Protein AF-R7TFV4-F1 (afdb_monomer_lite)

pLDDT: mean 74.88, std 20.01, range [31.38, 95.5]

Organism: Capitella teleta (NCBI:txid283909)

Sequence (209 aa):
KVNALNDVEKFLLYLQLPTGISTPSSSHSGSLAPKTEQMHAETWIRSHLEEDPDTCMPKSEIYDDYKMFCERHKNKWLNIGDFNRLLKATFPQVKARRLGNRGQSRYCFSGIRARGHMTVPSLPLIHTTEVADSEDEDSLDVSPAASNVICQWASKLFSQPFTSIALLGKYLIANNYVSSNSLNAFTVLADHSPDTPDSQAEPAEGGFA

Radius of gyration: 35.16 Å; chains: 1; bounding box: 110×37×85 Å

Foldseek 3Di:
DQVVDDVVRNVVVVVVPPPPPDPPQDDDDDDPDDPVQLVVLLVCLVQFKDFDQVDKAFLVVVQVVQVVVCVVVVHDHDDSVSSVVSNCSSPVPWDWDWDDDVPPTTIIIGRMDTDPDDDDPDPPPPPPPPDDDDPDPPPVPCPVVNQVVVQVVVCVVVVHHDPGPLVVLQVCCVVVVDDCPDPVNVVSVPDDDDDDDPDDDDDDDDDDD

Secondary structure (DSSP, 8-state):
--TTS-HHHHHHHHHHS--S------------S-HHHHHHHHHHHHHHEEEEEEEEEEHHHHHHHHHHHHHHTTPPPPPHHHHHHHHHHH-TT-EEEEESSTTTPEEEEEEEEE-------PPP----S----SS--------HHHHHHHHHHHHHHHTS--SSHHHHHHHHHHTTSS-TTSHHHHHHHH-------------------

Structure (mmCIF, N/CA/C/O backbone):
data_AF-R7TFV4-F1
#
_entry.id   AF-R7TFV4-F1
#
loop_
_atom_site.group_PDB
_atom_site.id
_atom_site.type_symbol
_atom_site.label_atom_id
_atom_site.label_alt_id
_atom_site.label_comp_id
_atom_site.label_asym_id
_atom_site.label_entity_id
_atom_site.label_seq_id
_atom_site.pdbx_PDB_ins_code
_atom_site.Cartn_x
_atom_site.Cartn_y
_atom_site.Cartn_z
_atom_site.occupancy
_atom_site.B_iso_or_equiv
_atom_site.auth_seq_id
_atom_site.auth_comp_id
_atom_site.auth_asym_id
_atom_site.auth_atom_id
_atom_site.pdbx_PDB_model_num
ATOM 1 N N . LYS A 1 1 ? 8.922 5.633 31.576 1.00 54.50 1 LYS A N 1
ATOM 2 C CA . LYS A 1 1 ? 8.260 6.964 31.594 1.00 54.50 1 LYS A CA 1
ATOM 3 C C . LYS A 1 1 ? 7.060 6.984 30.630 1.00 54.50 1 LYS A C 1
ATOM 5 O O . LYS A 1 1 ? 7.035 7.798 29.726 1.00 54.50 1 LYS A O 1
ATOM 10 N N . VAL A 1 2 ? 6.086 6.079 30.792 1.00 58.69 2 VAL A N 1
ATOM 11 C CA . VAL A 1 2 ? 4.867 6.042 29.941 1.00 58.69 2 VAL A CA 1
ATOM 12 C C . VAL A 1 2 ? 3.658 6.601 30.704 1.00 58.69 2 VAL A C 1
ATOM 14 O O . VAL A 1 2 ? 2.810 7.271 30.135 1.00 58.69 2 VAL A O 1
ATOM 17 N N . ASN A 1 3 ? 3.655 6.452 32.032 1.00 66.06 3 ASN A N 1
ATOM 18 C CA . ASN A 1 3 ? 2.589 6.937 32.918 1.00 66.06 3 ASN A CA 1
ATOM 19 C C . ASN A 1 3 ? 2.540 8.467 33.090 1.00 66.06 3 ASN A C 1
ATOM 21 O O . ASN A 1 3 ? 1.646 8.961 33.759 1.00 66.06 3 ASN A O 1
ATOM 25 N N . ALA A 1 4 ? 3.500 9.206 32.524 1.00 76.94 4 ALA A N 1
ATOM 26 C CA . ALA A 1 4 ? 3.535 10.672 32.566 1.00 76.94 4 ALA A CA 1
ATOM 27 C C . ALA A 1 4 ? 2.962 11.323 31.295 1.00 76.94 4 ALA A C 1
ATOM 29 O O . ALA A 1 4 ? 2.968 12.544 31.191 1.00 76.94 4 ALA A O 1
ATOM 30 N N . LEU A 1 5 ? 2.528 10.515 30.323 1.00 77.50 5 LEU A N 1
ATOM 31 C CA . LEU A 1 5 ? 2.006 10.997 29.050 1.00 77.50 5 LEU A CA 1
ATOM 32 C C . LEU A 1 5 ? 0.521 11.339 29.184 1.00 77.50 5 LEU A C 1
ATOM 34 O O . LEU A 1 5 ? -0.241 10.586 29.799 1.00 77.50 5 LEU A O 1
ATOM 38 N N . ASN A 1 6 ? 0.117 12.455 28.586 1.00 86.12 6 ASN A N 1
ATOM 39 C CA . ASN A 1 6 ? -1.288 12.824 28.433 1.00 86.12 6 ASN A CA 1
ATOM 40 C C . ASN A 1 6 ? -2.003 11.811 27.517 1.00 86.12 6 ASN A C 1
ATOM 42 O O . ASN A 1 6 ? -1.360 11.149 26.704 1.00 86.12 6 ASN A O 1
ATOM 46 N N . ASP A 1 7 ? -3.324 11.679 27.601 1.00 86.19 7 ASP A N 1
ATOM 47 C CA . ASP A 1 7 ? -4.058 10.647 26.853 1.00 86.19 7 ASP A CA 1
ATOM 48 C C . ASP A 1 7 ? -3.942 10.826 25.332 1.00 86.19 7 ASP A C 1
ATOM 50 O O . ASP A 1 7 ? -3.864 9.845 24.595 1.00 86.19 7 ASP A O 1
ATOM 54 N N . VAL A 1 8 ? -3.781 12.067 24.863 1.00 83.81 8 VAL A N 1
ATOM 55 C CA . VAL A 1 8 ? -3.450 12.371 23.460 1.00 83.81 8 VAL A CA 1
ATOM 56 C C . VAL A 1 8 ? -2.042 11.895 23.094 1.00 83.81 8 VAL A C 1
ATOM 58 O O . VAL A 1 8 ? -1.833 11.344 22.020 1.00 83.81 8 VAL A O 1
ATOM 61 N N . GLU A 1 9 ? -1.063 12.064 23.981 1.00 83.06 9 GLU A N 1
ATOM 62 C CA . GLU A 1 9 ? 0.314 11.614 23.746 1.00 83.06 9 GLU A CA 1
ATOM 63 C C . GLU A 1 9 ? 0.412 10.088 23.791 1.00 83.06 9 GLU A C 1
ATOM 65 O O . GLU A 1 9 ? 1.119 9.493 22.981 1.00 83.06 9 GLU A O 1
ATOM 70 N N . LYS A 1 10 ? -0.345 9.442 24.687 1.00 84.88 10 LYS A N 1
ATOM 71 C CA . LYS A 1 10 ? -0.512 7.985 24.697 1.00 84.88 10 LYS A CA 1
ATOM 72 C C . LYS A 1 10 ? -1.162 7.502 23.407 1.00 84.88 10 LYS A C 1
ATOM 74 O O . LYS A 1 10 ? -0.709 6.505 22.860 1.00 84.88 10 LYS A O 1
ATOM 79 N N . PHE A 1 11 ? -2.180 8.203 22.910 1.00 83.50 11 PHE A N 1
ATOM 80 C CA . PHE A 1 11 ? -2.845 7.871 21.651 1.00 83.50 11 PHE A CA 1
ATOM 81 C C . PHE A 1 11 ? -1.900 8.006 20.451 1.00 83.50 11 PHE A C 1
ATOM 83 O O . PHE A 1 11 ? -1.779 7.077 19.654 1.00 83.50 11 PHE A O 1
ATOM 90 N N . LEU A 1 12 ? -1.158 9.114 20.360 1.00 84.94 12 LEU A N 1
ATOM 91 C CA . LEU A 1 12 ? -0.136 9.310 19.328 1.00 84.94 12 LEU A CA 1
ATOM 92 C C . LEU A 1 12 ? 0.965 8.249 19.410 1.00 84.94 12 LEU A C 1
ATOM 94 O O . LEU A 1 12 ? 1.394 7.737 18.379 1.00 84.94 12 LEU A O 1
ATOM 98 N N . LEU A 1 13 ? 1.377 7.869 20.622 1.00 81.31 13 LEU A N 1
ATOM 99 C CA . LEU A 1 13 ? 2.321 6.777 20.828 1.00 81.31 13 LEU A CA 1
ATOM 100 C C . LEU A 1 13 ? 1.737 5.446 20.335 1.00 81.31 13 LEU A C 1
ATOM 102 O O . LEU A 1 13 ? 2.425 4.718 19.625 1.00 81.31 13 LEU A O 1
ATOM 106 N N . TYR A 1 14 ? 0.473 5.153 20.656 1.00 81.56 14 TYR A N 1
ATOM 107 C CA . TYR A 1 14 ? -0.234 3.936 20.238 1.00 81.56 14 TYR A CA 1
ATOM 108 C C . TYR A 1 14 ? -0.331 3.815 18.713 1.00 81.56 14 TYR A C 1
ATOM 110 O O . TYR A 1 14 ? -0.159 2.728 18.170 1.00 81.56 14 TYR A O 1
ATOM 118 N N . LEU A 1 15 ? -0.527 4.937 18.017 1.00 78.06 15 LEU A N 1
ATOM 119 C CA . LEU A 1 15 ? -0.509 5.007 16.552 1.00 78.06 15 LEU A CA 1
ATOM 120 C C . LEU A 1 15 ? 0.893 4.816 15.949 1.00 78.06 15 LEU A C 1
ATOM 122 O O . LEU A 1 15 ? 1.014 4.399 14.801 1.00 78.06 15 LEU A O 1
ATOM 126 N N . GLN A 1 16 ? 1.948 5.150 16.695 1.00 70.69 16 GLN A N 1
ATOM 127 C CA . GLN A 1 16 ? 3.343 5.006 16.266 1.00 70.69 16 GLN A CA 1
ATOM 128 C C . GLN A 1 16 ? 3.945 3.635 16.593 1.00 70.69 16 GLN A C 1
ATOM 130 O O . GLN A 1 16 ? 4.992 3.281 16.042 1.00 70.69 16 GLN A O 1
ATOM 135 N N . LEU A 1 17 ? 3.325 2.867 17.490 1.00 75.62 17 LEU A N 1
ATOM 136 C CA . LEU A 1 17 ? 3.740 1.501 17.774 1.00 75.62 17 LEU A CA 1
ATOM 137 C C . LEU A 1 17 ? 3.502 0.642 16.523 1.00 75.62 17 LEU A C 1
ATOM 139 O O . LEU A 1 17 ? 2.402 0.671 15.973 1.00 75.62 17 LEU A O 1
ATOM 143 N N . PRO A 1 18 ? 4.504 -0.132 16.063 1.00 58.19 18 PRO A N 1
ATOM 144 C CA . PRO A 1 18 ? 4.300 -1.085 14.984 1.00 58.19 18 PRO A CA 1
ATOM 145 C C . PRO A 1 18 ? 3.172 -2.031 15.392 1.00 58.19 18 PRO A C 1
ATOM 147 O O . PRO A 1 18 ? 3.328 -2.826 16.321 1.00 58.19 18 PRO A O 1
ATOM 150 N N . THR A 1 19 ? 2.016 -1.912 14.742 1.00 47.16 19 THR A N 1
ATOM 151 C CA . THR A 1 19 ? 0.918 -2.858 14.914 1.00 47.16 19 THR A CA 1
ATOM 152 C C . THR A 1 19 ? 1.467 -4.225 14.528 1.00 47.16 19 THR A C 1
ATOM 154 O O . THR A 1 19 ? 2.011 -4.401 13.440 1.00 47.16 19 THR A O 1
ATOM 157 N N . GLY A 1 20 ? 1.455 -5.159 15.479 1.00 45.09 20 GLY A N 1
ATOM 158 C CA . GLY A 1 20 ? 2.211 -6.412 15.453 1.00 45.09 20 GLY A CA 1
ATOM 159 C C . GLY A 1 20 ? 1.735 -7.442 14.430 1.00 45.09 20 GLY A C 1
ATOM 160 O O . GLY A 1 20 ? 1.520 -8.594 14.783 1.00 45.09 20 GLY A O 1
ATOM 161 N N . ILE A 1 21 ? 1.623 -7.063 13.160 1.00 41.47 21 ILE A N 1
ATOM 162 C CA . ILE A 1 21 ? 1.508 -7.974 12.023 1.00 41.47 21 ILE A CA 1
ATOM 163 C C . ILE A 1 21 ? 2.906 -8.095 11.408 1.00 41.47 21 ILE A C 1
ATOM 165 O O . ILE A 1 21 ? 3.151 -7.799 10.242 1.00 41.47 21 ILE A O 1
ATOM 169 N N . SER A 1 22 ? 3.873 -8.479 12.239 1.00 36.31 22 SER A N 1
ATOM 170 C CA . SER A 1 22 ? 5.216 -8.808 11.779 1.00 36.31 22 SER A CA 1
ATOM 171 C C . SER A 1 22 ? 5.190 -10.230 11.238 1.00 36.31 22 SER A C 1
ATOM 173 O O . SER A 1 22 ? 5.498 -11.183 11.950 1.00 36.31 22 SER A O 1
ATOM 175 N N . THR A 1 23 ? 4.856 -10.393 9.959 1.00 39.22 23 THR A N 1
ATOM 176 C CA . THR A 1 23 ? 5.423 -11.519 9.211 1.00 39.22 23 THR A CA 1
ATOM 177 C C . THR A 1 23 ? 6.947 -11.352 9.245 1.00 39.22 23 THR A C 1
ATOM 179 O O . THR A 1 23 ? 7.426 -10.274 8.873 1.00 39.22 23 THR A O 1
ATOM 182 N N . PRO A 1 24 ? 7.734 -12.343 9.695 1.00 42.62 24 PRO A N 1
ATOM 183 C CA . PRO A 1 24 ? 9.178 -12.198 9.779 1.00 42.62 24 PRO A CA 1
ATOM 184 C C . PRO A 1 24 ? 9.758 -12.296 8.366 1.00 42.62 24 PRO A C 1
ATOM 186 O O . PRO A 1 24 ? 10.085 -13.374 7.884 1.00 42.62 24 PRO A O 1
ATOM 189 N N . SER A 1 25 ? 9.862 -11.164 7.675 1.00 39.53 25 SER A N 1
ATOM 190 C CA . SER A 1 25 ? 10.609 -11.061 6.425 1.00 39.53 25 SER A CA 1
ATOM 191 C C . SER A 1 25 ? 11.973 -10.453 6.744 1.00 39.53 25 SER A C 1
ATOM 193 O O . SER A 1 25 ? 12.067 -9.300 7.165 1.00 39.53 25 SER A O 1
ATOM 195 N N . SER A 1 26 ? 13.002 -11.286 6.589 1.00 38.25 26 SER A N 1
ATOM 196 C CA . SER A 1 26 ? 14.426 -11.055 6.821 1.00 38.25 26 SER A CA 1
ATOM 197 C C . SER A 1 26 ? 14.884 -9.600 6.808 1.00 38.25 26 SER A C 1
ATOM 199 O O . SER A 1 26 ? 14.890 -8.911 5.788 1.00 38.25 26 SER A O 1
ATOM 201 N N . SER A 1 27 ? 15.439 -9.195 7.945 1.00 48.03 27 SER A N 1
ATOM 202 C CA . SER A 1 27 ? 16.405 -8.115 8.048 1.00 48.03 27 SER A CA 1
ATOM 203 C C . SER A 1 27 ? 17.600 -8.376 7.122 1.00 48.03 27 SER A C 1
ATOM 205 O O . SER A 1 27 ? 18.524 -9.107 7.476 1.00 48.03 27 SER A O 1
ATOM 207 N N . HIS A 1 28 ? 17.616 -7.728 5.960 1.00 46.72 28 HIS A N 1
ATOM 208 C CA . HIS A 1 28 ? 18.840 -7.490 5.202 1.00 46.72 28 HIS A CA 1
ATOM 209 C C . HIS A 1 28 ? 19.148 -5.995 5.214 1.00 46.72 28 HIS A C 1
ATOM 211 O O . HIS A 1 28 ? 18.737 -5.213 4.358 1.00 46.72 28 HIS A O 1
ATOM 217 N N . SER A 1 29 ? 19.882 -5.621 6.261 1.00 53.66 29 SER A N 1
ATOM 218 C CA . SER A 1 29 ? 20.573 -4.349 6.417 1.00 53.66 29 SER A CA 1
ATOM 219 C C . SER A 1 29 ? 21.376 -3.995 5.165 1.00 53.66 29 SER A C 1
ATOM 221 O O . SER A 1 29 ? 22.221 -4.774 4.723 1.00 53.66 29 SER A O 1
ATOM 223 N N . GLY A 1 30 ? 21.149 -2.796 4.630 1.00 50.50 30 GLY A N 1
ATOM 224 C CA . GLY A 1 30 ? 22.007 -2.222 3.593 1.00 50.50 30 GLY A CA 1
ATOM 225 C C . GLY A 1 30 ? 21.390 -1.109 2.748 1.00 50.50 30 GLY A C 1
ATOM 226 O O . GLY A 1 30 ? 21.915 -0.846 1.666 1.00 50.50 30 GLY A O 1
ATOM 227 N N . SER A 1 31 ? 20.281 -0.490 3.162 1.00 50.50 31 SER A N 1
ATOM 228 C CA . SER A 1 31 ? 19.727 0.671 2.457 1.00 50.50 31 SER A CA 1
ATOM 229 C C . SER A 1 31 ? 20.067 1.954 3.218 1.00 50.50 31 SER A C 1
ATOM 231 O O . SER A 1 31 ? 19.796 2.065 4.413 1.00 50.50 31 SER A O 1
ATOM 233 N N . LEU A 1 32 ? 20.713 2.890 2.513 1.00 57.84 32 LEU A N 1
ATOM 234 C CA . LEU A 1 32 ? 21.158 4.199 3.010 1.00 57.84 32 LEU A CA 1
ATOM 235 C C . LEU A 1 32 ? 20.011 5.223 3.086 1.00 57.84 32 LEU A C 1
ATOM 237 O O . LEU A 1 32 ? 20.219 6.344 3.545 1.00 57.84 32 LEU A O 1
ATOM 241 N N . ALA A 1 33 ? 18.813 4.861 2.622 1.00 62.03 33 ALA A N 1
ATOM 242 C CA . ALA A 1 33 ? 17.655 5.737 2.666 1.00 62.03 33 ALA A CA 1
ATOM 243 C C . ALA A 1 33 ? 17.077 5.834 4.093 1.00 62.03 33 ALA A C 1
ATOM 245 O O . ALA A 1 33 ? 17.105 4.845 4.833 1.00 62.03 33 ALA A O 1
ATOM 246 N N . PRO A 1 34 ? 16.507 6.982 4.496 1.00 76.12 34 PRO A N 1
ATOM 247 C CA . PRO A 1 34 ? 15.748 7.105 5.737 1.00 76.12 34 PRO A CA 1
ATOM 248 C C . PRO A 1 34 ? 14.704 5.986 5.877 1.00 76.12 34 PRO A C 1
ATOM 250 O O . PRO A 1 34 ? 13.972 5.694 4.930 1.00 76.12 34 PRO A O 1
ATOM 253 N N . LYS A 1 35 ? 14.597 5.374 7.067 1.00 82.06 35 LYS A N 1
ATOM 254 C CA . LYS A 1 35 ? 13.649 4.268 7.341 1.00 82.06 35 LYS A CA 1
ATOM 255 C C . LYS A 1 35 ? 12.206 4.604 6.938 1.00 82.06 35 LYS A C 1
ATOM 257 O O . LYS A 1 35 ? 11.483 3.731 6.474 1.00 82.06 35 LYS A O 1
ATOM 262 N N . THR A 1 36 ? 11.810 5.868 7.071 1.00 85.25 36 THR A N 1
ATOM 263 C CA . THR A 1 36 ? 10.483 6.366 6.687 1.00 85.25 36 THR A CA 1
ATOM 264 C C . THR A 1 36 ? 10.245 6.314 5.175 1.00 85.25 36 THR A C 1
ATOM 266 O O . THR A 1 36 ? 9.176 5.905 4.738 1.00 85.25 36 THR A O 1
ATOM 269 N N . GLU A 1 37 ? 11.242 6.668 4.357 1.00 87.94 37 GLU A N 1
ATOM 270 C CA . GLU A 1 37 ? 11.124 6.627 2.890 1.00 87.94 37 GLU A CA 1
ATOM 271 C C . GLU A 1 37 ? 11.049 5.182 2.382 1.00 87.94 37 GLU A C 1
ATOM 273 O O . GLU A 1 37 ? 10.269 4.882 1.478 1.00 87.94 37 GLU A O 1
ATOM 278 N N . GLN A 1 38 ? 11.805 4.276 3.015 1.00 89.94 38 GLN A N 1
ATOM 279 C CA . GLN A 1 38 ? 11.715 2.838 2.749 1.00 89.94 38 GLN A CA 1
ATOM 280 C C . GLN A 1 38 ? 10.320 2.304 3.076 1.00 89.94 38 GLN A C 1
ATOM 282 O O . GLN A 1 38 ? 9.699 1.686 2.219 1.00 89.94 38 GLN A O 1
ATOM 287 N N . MET A 1 39 ? 9.786 2.618 4.258 1.00 90.94 39 MET A N 1
ATOM 288 C CA . MET A 1 39 ? 8.440 2.202 4.660 1.00 90.94 39 MET A CA 1
ATOM 289 C C . MET A 1 39 ? 7.359 2.714 3.695 1.00 90.94 39 MET A C 1
ATOM 291 O O . MET A 1 39 ? 6.465 1.958 3.310 1.00 90.94 39 MET A O 1
ATOM 295 N N . HIS A 1 40 ? 7.445 3.976 3.261 1.00 91.81 40 HIS A N 1
ATOM 296 C CA . HI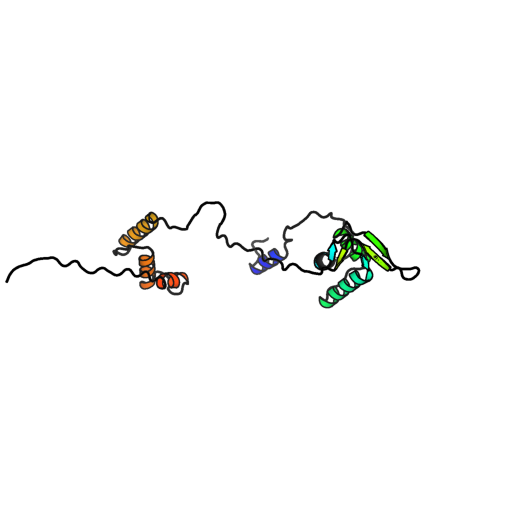S A 1 40 ? 6.502 4.539 2.291 1.00 91.81 40 HIS A CA 1
ATOM 297 C C . HIS A 1 40 ? 6.580 3.823 0.939 1.00 91.81 40 HIS A C 1
ATOM 299 O O . HIS A 1 40 ? 5.547 3.490 0.360 1.00 91.81 40 HIS A O 1
ATOM 305 N N . ALA A 1 41 ? 7.793 3.557 0.449 1.00 94.00 41 ALA A N 1
ATOM 306 C CA . ALA A 1 41 ? 7.994 2.833 -0.800 1.00 94.00 41 ALA A CA 1
ATOM 307 C C . ALA A 1 41 ? 7.476 1.390 -0.714 1.00 94.00 41 ALA A C 1
ATOM 309 O O . ALA A 1 41 ? 6.814 0.919 -1.633 1.00 94.00 41 ALA A O 1
ATOM 310 N N . GLU A 1 42 ? 7.716 0.709 0.403 1.00 93.62 42 GLU A N 1
ATOM 311 C CA . GLU A 1 42 ? 7.250 -0.658 0.649 1.00 93.62 42 GLU A CA 1
ATOM 312 C C . GLU A 1 42 ? 5.720 -0.724 0.678 1.00 93.62 42 GLU A C 1
ATOM 314 O O . GLU A 1 42 ? 5.105 -1.597 0.066 1.00 93.62 42 GLU A O 1
ATOM 319 N N . THR A 1 43 ? 5.099 0.250 1.347 1.00 92.75 43 THR A N 1
ATOM 320 C CA . THR A 1 43 ? 3.641 0.404 1.406 1.00 92.75 43 THR A CA 1
ATOM 321 C C . THR A 1 43 ? 3.058 0.651 0.018 1.00 92.75 43 THR A C 1
ATOM 323 O O . THR A 1 43 ? 2.050 0.044 -0.350 1.00 92.75 43 THR A O 1
ATOM 326 N N . TRP A 1 44 ? 3.702 1.502 -0.786 1.00 94.12 44 TRP A N 1
ATOM 327 C CA . TRP A 1 44 ? 3.294 1.734 -2.168 1.00 94.12 44 TRP A CA 1
ATOM 328 C C . TRP A 1 44 ? 3.387 0.451 -3.005 1.00 94.12 44 TRP A C 1
ATOM 330 O O . TRP A 1 44 ? 2.402 0.067 -3.633 1.00 94.12 44 TRP A O 1
ATOM 340 N N . ILE A 1 45 ? 4.517 -0.264 -2.931 1.00 94.56 45 ILE A N 1
ATOM 341 C CA . ILE A 1 45 ? 4.746 -1.528 -3.650 1.00 94.56 45 ILE A CA 1
ATOM 342 C C . ILE A 1 45 ? 3.635 -2.536 -3.327 1.00 94.56 45 ILE A C 1
ATOM 344 O O . ILE A 1 45 ? 3.025 -3.072 -4.246 1.00 94.56 45 ILE A O 1
ATOM 348 N N . ARG A 1 46 ? 3.313 -2.752 -2.045 1.00 92.88 46 ARG A N 1
ATOM 349 C CA . ARG A 1 46 ? 2.249 -3.693 -1.637 1.00 92.88 46 ARG A CA 1
ATOM 350 C C . ARG A 1 46 ? 0.837 -3.260 -2.026 1.00 92.88 46 ARG A C 1
ATOM 352 O O . ARG A 1 46 ? -0.046 -4.101 -2.152 1.00 92.88 46 ARG A O 1
ATOM 359 N N . SER A 1 47 ? 0.591 -1.957 -2.127 1.00 91.06 47 SER A N 1
ATOM 360 C CA . SER A 1 47 ? -0.751 -1.437 -2.411 1.00 91.06 47 SER A CA 1
ATOM 361 C C . SER A 1 47 ? -1.049 -1.360 -3.906 1.00 91.06 47 SER A C 1
ATOM 363 O O . SER A 1 47 ? -2.199 -1.579 -4.283 1.00 91.06 47 SER A O 1
ATOM 365 N N . HIS A 1 48 ? -0.040 -1.078 -4.734 1.00 91.12 48 HIS A N 1
ATOM 366 C CA . HIS A 1 48 ? -0.196 -0.817 -6.169 1.00 91.12 48 HIS A CA 1
ATOM 367 C C . HIS A 1 48 ? 0.238 -1.982 -7.060 1.00 91.12 48 HIS A C 1
ATOM 369 O O . HIS A 1 48 ? -0.142 -2.015 -8.229 1.00 91.12 48 HIS A O 1
ATOM 375 N N . LEU A 1 49 ? 1.010 -2.937 -6.539 1.00 93.38 49 LEU A N 1
ATOM 376 C CA . LEU A 1 49 ? 1.435 -4.124 -7.276 1.00 93.38 49 LEU A CA 1
ATOM 377 C C . LEU A 1 49 ? 0.875 -5.382 -6.616 1.00 93.38 49 LEU A C 1
ATOM 379 O O . LEU A 1 49 ? 0.724 -5.451 -5.397 1.00 93.38 49 LEU A O 1
ATOM 383 N N . GLU A 1 50 ? 0.594 -6.386 -7.434 1.00 92.94 50 GLU A N 1
ATOM 384 C CA . GLU A 1 50 ? 0.173 -7.713 -6.991 1.00 92.94 50 GLU A CA 1
ATOM 385 C C . GLU A 1 50 ? 0.955 -8.802 -7.729 1.00 92.94 50 GLU A C 1
ATOM 387 O O . GLU A 1 50 ? 1.444 -8.578 -8.841 1.00 92.94 50 GLU A O 1
ATOM 392 N N . GLU A 1 51 ? 1.102 -9.969 -7.097 1.00 91.88 51 GLU A N 1
ATOM 393 C CA . GLU A 1 51 ? 1.767 -11.122 -7.708 1.00 91.88 51 GLU A CA 1
ATOM 394 C C . GLU A 1 51 ? 0.864 -11.753 -8.771 1.00 91.88 51 GLU A C 1
ATOM 396 O O . GLU A 1 51 ? -0.281 -12.114 -8.501 1.00 91.88 51 GLU A O 1
ATOM 401 N N . ASP A 1 52 ? 1.398 -11.902 -9.979 1.00 92.00 52 ASP A N 1
ATOM 402 C CA . ASP A 1 52 ? 0.747 -12.612 -11.078 1.00 92.00 52 ASP A CA 1
ATOM 403 C C . ASP A 1 52 ? 1.827 -13.277 -11.956 1.00 92.00 52 ASP A C 1
ATOM 405 O O . ASP A 1 52 ? 2.610 -12.575 -12.608 1.00 92.00 52 ASP A O 1
ATOM 409 N N . PRO A 1 53 ? 1.928 -14.622 -11.954 1.00 90.38 53 PRO A N 1
ATOM 410 C CA . PRO A 1 53 ? 2.977 -15.353 -12.662 1.00 90.38 53 PRO A CA 1
ATOM 411 C C . PRO A 1 53 ? 2.930 -15.187 -14.187 1.00 90.38 53 PRO A C 1
ATOM 413 O O . PRO A 1 53 ? 3.973 -15.342 -14.834 1.00 90.38 53 PRO A O 1
ATOM 416 N N . ASP A 1 54 ? 1.770 -14.850 -14.752 1.00 90.12 54 ASP A N 1
ATOM 417 C CA . ASP A 1 54 ? 1.542 -14.835 -16.198 1.00 90.12 54 ASP A CA 1
ATOM 418 C C . ASP A 1 54 ? 1.806 -13.458 -16.825 1.00 90.12 54 ASP A C 1
ATOM 420 O O . ASP A 1 54 ? 1.911 -13.325 -18.049 1.00 90.12 54 ASP A O 1
ATOM 424 N N . THR A 1 55 ? 1.988 -12.423 -16.003 1.00 92.75 55 THR A N 1
ATOM 425 C CA . THR A 1 55 ? 2.164 -11.046 -16.469 1.00 92.75 55 THR A CA 1
ATOM 426 C C . THR A 1 55 ? 3.606 -10.559 -16.391 1.00 92.75 55 THR A C 1
ATOM 428 O O . THR A 1 55 ? 4.473 -11.069 -15.666 1.00 92.75 55 THR A O 1
ATOM 431 N N . CYS A 1 56 ? 3.880 -9.510 -17.169 1.00 91.81 56 CYS A N 1
ATOM 432 C CA . CYS A 1 56 ? 5.157 -8.826 -17.146 1.00 91.81 56 CYS A CA 1
ATOM 433 C C . CYS A 1 56 ? 4.982 -7.316 -17.306 1.00 91.81 56 CYS A C 1
ATOM 435 O O . CYS A 1 56 ? 4.402 -6.853 -18.283 1.00 91.81 56 CYS A O 1
ATOM 437 N N . MET A 1 57 ? 5.536 -6.563 -16.360 1.00 93.44 57 MET A N 1
ATOM 438 C CA . MET A 1 57 ? 5.421 -5.108 -16.279 1.00 93.44 57 MET A CA 1
ATOM 439 C C . MET A 1 57 ? 6.768 -4.438 -16.601 1.00 93.44 57 MET A C 1
ATOM 441 O O . MET A 1 57 ? 7.804 -4.872 -16.074 1.00 93.44 57 MET A O 1
ATOM 445 N N . PRO A 1 58 ? 6.814 -3.386 -17.438 1.00 93.81 58 PRO A N 1
ATOM 446 C CA . PRO A 1 58 ? 8.032 -2.618 -17.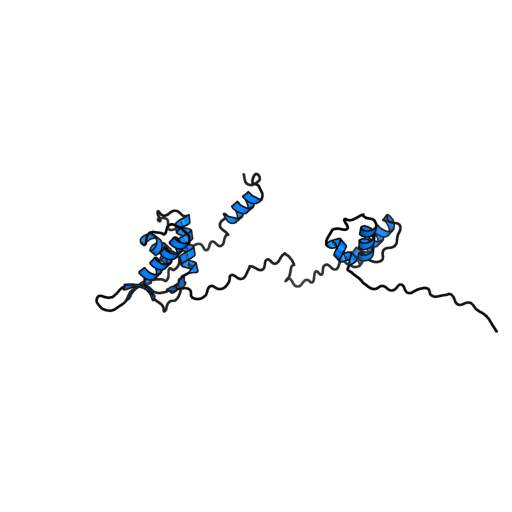690 1.00 93.81 58 PRO A CA 1
ATOM 447 C C . PRO A 1 58 ? 8.585 -1.970 -16.413 1.00 93.81 58 PRO A C 1
ATOM 449 O O . PRO A 1 58 ? 7.862 -1.323 -15.661 1.00 93.81 58 PRO A O 1
ATOM 452 N N . LYS A 1 59 ? 9.900 -2.082 -16.176 1.00 93.56 59 LYS A N 1
ATOM 453 C CA . LYS A 1 59 ? 10.533 -1.520 -14.965 1.00 93.56 59 LYS A CA 1
ATOM 454 C C . LYS A 1 59 ? 10.427 0.001 -14.879 1.00 93.56 59 LYS A C 1
ATOM 456 O O . LYS A 1 59 ? 10.372 0.532 -13.778 1.00 93.56 59 LYS A O 1
ATOM 461 N N . SER A 1 60 ? 10.469 0.679 -16.028 1.00 93.44 60 SER A N 1
ATOM 462 C CA . SER A 1 60 ? 10.357 2.137 -16.088 1.00 93.44 60 SER A CA 1
ATOM 463 C C . SER A 1 60 ? 8.976 2.594 -15.642 1.00 93.44 60 SER A C 1
ATOM 465 O O . SER A 1 60 ? 8.894 3.444 -14.778 1.00 93.44 60 SER A O 1
ATOM 467 N N . GLU A 1 61 ? 7.921 1.954 -16.148 1.00 94.06 61 GLU A N 1
ATOM 468 C CA . GLU A 1 61 ? 6.530 2.291 -15.831 1.00 94.06 61 GLU A CA 1
ATOM 469 C C . GLU A 1 61 ? 6.254 2.167 -14.330 1.00 94.06 61 GLU A C 1
ATOM 471 O O . GLU A 1 61 ? 5.803 3.120 -13.709 1.00 94.06 61 GLU A O 1
ATOM 476 N N . ILE A 1 62 ? 6.681 1.058 -13.714 1.00 94.56 62 ILE A N 1
ATOM 477 C CA . ILE A 1 62 ? 6.548 0.860 -12.262 1.00 94.56 62 ILE A CA 1
ATOM 478 C C . ILE A 1 62 ? 7.238 1.984 -11.469 1.00 94.56 62 ILE A C 1
ATOM 480 O O . ILE A 1 62 ? 6.709 2.463 -10.467 1.00 94.56 62 ILE A O 1
ATOM 484 N N . TYR A 1 63 ? 8.451 2.372 -11.870 1.00 95.50 63 TYR A N 1
ATOM 485 C CA . TYR A 1 63 ? 9.213 3.386 -11.143 1.00 95.50 63 TYR A CA 1
ATOM 486 C C . TYR A 1 63 ? 8.682 4.803 -11.390 1.00 95.50 63 TYR A C 1
ATOM 488 O O . TYR A 1 63 ? 8.672 5.619 -10.469 1.00 95.50 63 TYR A O 1
ATOM 496 N N . ASP A 1 64 ? 8.218 5.086 -12.606 1.00 95.31 64 ASP A N 1
ATOM 497 C CA . ASP A 1 64 ? 7.600 6.357 -12.969 1.00 95.31 64 ASP A CA 1
ATOM 498 C C . ASP A 1 64 ? 6.286 6.550 -12.192 1.00 95.31 64 ASP A C 1
ATOM 500 O O . ASP A 1 64 ? 6.072 7.617 -11.613 1.00 95.31 64 ASP A O 1
ATOM 504 N N . ASP A 1 65 ? 5.470 5.500 -12.056 1.00 94.88 65 ASP A N 1
ATOM 505 C CA . ASP A 1 65 ? 4.253 5.512 -11.234 1.00 94.88 65 ASP A CA 1
ATOM 506 C C . ASP A 1 65 ? 4.552 5.781 -9.756 1.00 94.88 65 ASP A C 1
ATOM 508 O O . ASP A 1 65 ? 3.914 6.629 -9.121 1.00 94.88 65 ASP A O 1
ATOM 512 N N . TYR A 1 66 ? 5.569 5.111 -9.208 1.00 95.44 66 TYR A N 1
ATOM 513 C CA . TYR A 1 66 ? 6.035 5.360 -7.845 1.00 95.44 66 TYR A CA 1
ATOM 514 C C . TYR A 1 66 ? 6.492 6.813 -7.660 1.00 95.44 66 TYR A C 1
ATOM 516 O O . TYR A 1 66 ? 6.166 7.458 -6.658 1.00 95.44 66 TYR A O 1
ATOM 524 N N . LYS A 1 67 ? 7.214 7.362 -8.639 1.00 94.62 67 LYS A N 1
ATOM 525 C CA . LYS A 1 67 ? 7.684 8.745 -8.593 1.00 94.62 67 LYS A CA 1
ATOM 526 C C . LYS A 1 67 ? 6.519 9.736 -8.610 1.00 94.62 67 LYS A C 1
ATOM 528 O O . LYS A 1 67 ? 6.493 10.638 -7.773 1.00 94.62 67 LYS A O 1
ATOM 533 N N . MET A 1 68 ? 5.534 9.533 -9.485 1.00 94.56 68 MET A N 1
ATOM 534 C CA . MET A 1 68 ? 4.319 10.356 -9.535 1.00 94.56 68 MET A CA 1
ATOM 535 C C . MET A 1 68 ? 3.540 10.308 -8.214 1.00 94.56 68 MET A C 1
ATOM 537 O O . MET A 1 68 ? 3.043 11.335 -7.739 1.00 94.56 68 MET A O 1
ATOM 541 N N . PHE A 1 69 ? 3.460 9.134 -7.581 1.00 93.75 69 PHE A N 1
ATOM 542 C CA . PHE A 1 69 ? 2.869 8.994 -6.252 1.00 93.75 69 PHE A CA 1
ATOM 543 C C . PHE A 1 69 ? 3.631 9.821 -5.205 1.00 93.75 69 PHE A C 1
ATOM 545 O O . PHE A 1 69 ? 3.027 10.608 -4.471 1.00 93.75 69 PHE A O 1
ATOM 552 N N . CYS A 1 70 ? 4.960 9.715 -5.162 1.00 93.88 70 CYS A N 1
ATOM 553 C CA . CYS A 1 70 ? 5.785 10.508 -4.250 1.00 93.88 70 CYS A CA 1
ATOM 554 C C . CYS A 1 70 ? 5.630 12.022 -4.474 1.00 93.88 70 CYS A C 1
ATOM 556 O O . CYS A 1 70 ? 5.485 12.762 -3.499 1.00 93.88 70 CYS A O 1
ATOM 558 N N . GLU A 1 71 ? 5.584 12.478 -5.729 1.00 94.69 71 GLU A N 1
ATOM 559 C CA . GLU A 1 71 ? 5.357 13.886 -6.088 1.00 94.69 71 GLU A CA 1
ATOM 560 C C . GLU A 1 71 ? 4.009 14.399 -5.561 1.00 94.69 71 GLU A C 1
ATOM 562 O O . GLU A 1 71 ? 3.954 15.457 -4.926 1.00 94.69 71 GLU A O 1
ATOM 567 N N . ARG A 1 72 ? 2.931 13.623 -5.734 1.00 94.06 72 ARG A N 1
ATOM 568 C CA . ARG A 1 72 ? 1.586 13.979 -5.249 1.00 94.06 72 ARG A CA 1
ATOM 569 C C . ARG A 1 72 ? 1.527 14.118 -3.726 1.00 94.06 72 ARG A C 1
ATOM 571 O O . ARG A 1 72 ? 0.865 15.021 -3.219 1.00 94.06 72 ARG A O 1
ATOM 578 N N . HIS A 1 73 ? 2.231 13.251 -3.003 1.00 90.25 73 HIS A N 1
ATOM 579 C CA . HIS A 1 73 ? 2.277 13.263 -1.538 1.00 90.25 73 HIS A CA 1
ATOM 580 C C . HIS A 1 73 ? 3.403 14.142 -0.962 1.00 90.25 73 HIS A C 1
ATOM 582 O O . HIS A 1 73 ? 3.581 14.169 0.254 1.00 90.25 73 HIS A O 1
ATOM 588 N N . LYS A 1 74 ? 4.146 14.877 -1.809 1.00 90.56 74 LYS A N 1
ATOM 589 C CA . LYS A 1 74 ? 5.310 15.708 -1.433 1.00 90.56 74 LYS A CA 1
ATOM 590 C C . LYS A 1 74 ? 6.386 14.939 -0.653 1.00 90.56 74 LYS A C 1
ATOM 592 O O . LYS A 1 74 ? 7.100 15.510 0.172 1.00 90.56 74 LYS A O 1
ATOM 597 N N . ASN A 1 75 ? 6.511 13.647 -0.936 1.00 88.88 75 ASN A N 1
ATOM 598 C CA . ASN A 1 75 ? 7.496 12.765 -0.329 1.00 88.88 75 ASN A CA 1
ATOM 599 C C . ASN A 1 75 ? 8.711 12.623 -1.245 1.00 88.88 75 ASN A C 1
ATOM 601 O O . ASN A 1 75 ? 8.593 12.623 -2.470 1.00 88.88 75 ASN A O 1
ATOM 605 N N . LYS A 1 76 ? 9.893 12.446 -0.650 1.00 90.56 76 LYS A N 1
ATOM 606 C CA . LYS A 1 76 ? 11.077 12.044 -1.411 1.00 90.56 76 LYS A CA 1
ATOM 607 C C . LYS A 1 76 ? 10.907 10.601 -1.884 1.00 90.56 76 LYS A C 1
ATOM 609 O O . LYS A 1 76 ? 10.470 9.743 -1.118 1.00 90.56 76 LYS A O 1
ATOM 614 N N . TRP A 1 77 ? 11.238 10.352 -3.146 1.00 91.00 77 TRP A N 1
ATOM 615 C CA . TRP A 1 77 ? 11.291 9.009 -3.712 1.00 91.00 77 TRP A CA 1
ATOM 616 C C . TRP A 1 77 ? 12.672 8.388 -3.508 1.00 91.00 77 TRP A C 1
ATOM 618 O O . TRP A 1 77 ? 13.694 9.077 -3.477 1.00 91.00 77 TRP A O 1
ATOM 628 N N . LEU A 1 78 ? 12.708 7.062 -3.425 1.00 92.25 78 LEU A N 1
ATOM 629 C CA . LEU A 1 78 ? 13.953 6.307 -3.367 1.00 92.25 78 LEU A CA 1
ATOM 630 C C . LEU A 1 78 ? 14.695 6.314 -4.707 1.00 92.25 78 LEU A C 1
ATOM 632 O O . LEU A 1 78 ? 14.094 6.399 -5.781 1.00 92.25 78 LEU A O 1
ATOM 636 N N . ASN A 1 79 ? 16.015 6.129 -4.648 1.00 92.00 79 ASN A N 1
ATOM 637 C CA . ASN A 1 79 ? 16.803 5.808 -5.833 1.00 92.00 79 ASN A CA 1
ATOM 638 C C . ASN A 1 79 ? 16.332 4.477 -6.444 1.00 92.00 79 ASN A C 1
ATOM 640 O O . ASN A 1 79 ? 15.921 3.556 -5.733 1.00 92.00 79 ASN A O 1
ATOM 644 N N . ILE A 1 80 ? 16.469 4.338 -7.762 1.00 92.44 80 ILE A N 1
ATOM 645 C CA . ILE A 1 80 ? 16.022 3.159 -8.507 1.00 92.44 80 ILE A CA 1
ATOM 646 C C . ILE A 1 80 ? 16.652 1.857 -7.994 1.00 92.44 80 ILE A C 1
ATOM 648 O O . ILE A 1 80 ? 16.012 0.808 -8.005 1.00 92.44 80 ILE A O 1
ATOM 652 N N . GLY A 1 81 ? 17.896 1.902 -7.506 1.00 92.12 81 GLY A N 1
ATOM 653 C CA . GLY A 1 81 ? 18.568 0.738 -6.923 1.00 92.12 81 GLY A CA 1
ATOM 654 C C . GLY A 1 81 ? 17.900 0.246 -5.636 1.00 92.12 81 GLY A C 1
ATOM 655 O O . GLY A 1 81 ? 17.653 -0.951 -5.491 1.00 92.12 81 GLY A O 1
ATOM 656 N N . ASP A 1 82 ? 17.568 1.165 -4.728 1.00 92.00 82 ASP A N 1
ATOM 657 C CA . ASP A 1 82 ? 16.931 0.834 -3.451 1.00 92.00 82 ASP A CA 1
ATOM 658 C C . ASP A 1 82 ? 15.469 0.437 -3.637 1.00 92.00 82 ASP A C 1
ATOM 660 O O . ASP A 1 82 ? 15.033 -0.553 -3.053 1.00 92.00 82 ASP A O 1
ATOM 664 N N . PHE A 1 83 ? 14.751 1.116 -4.534 1.00 94.69 83 PHE A N 1
ATOM 665 C CA . PHE A 1 83 ? 13.402 0.720 -4.926 1.00 94.69 83 PHE A CA 1
ATOM 666 C C . PHE A 1 83 ? 13.371 -0.711 -5.484 1.00 94.69 83 PHE A C 1
ATOM 668 O O . PHE A 1 83 ? 12.595 -1.545 -5.025 1.00 94.69 83 PHE A O 1
ATOM 675 N N . ASN A 1 84 ? 14.267 -1.040 -6.422 1.00 92.94 84 ASN A N 1
ATOM 676 C CA . ASN A 1 84 ? 14.341 -2.387 -6.999 1.00 92.94 84 ASN A CA 1
ATOM 677 C C . ASN A 1 84 ? 14.693 -3.458 -5.959 1.00 92.94 84 ASN A C 1
ATOM 679 O O . ASN A 1 84 ? 14.270 -4.608 -6.089 1.00 92.94 84 ASN A O 1
ATOM 683 N N . ARG A 1 85 ? 15.496 -3.103 -4.952 1.00 92.38 85 ARG A N 1
ATOM 684 C CA . ARG A 1 85 ? 15.821 -3.999 -3.841 1.00 92.38 85 ARG A CA 1
ATOM 685 C C . ARG A 1 85 ? 14.585 -4.276 -2.996 1.00 92.38 85 ARG A C 1
ATOM 687 O O . ARG A 1 85 ? 14.312 -5.435 -2.704 1.00 92.38 85 ARG A O 1
ATOM 694 N N . LEU A 1 86 ? 13.842 -3.228 -2.654 1.00 93.69 86 LEU A N 1
ATOM 695 C CA . LEU A 1 86 ? 12.623 -3.327 -1.864 1.00 93.69 86 LEU A CA 1
ATOM 696 C C . LEU A 1 86 ? 11.541 -4.117 -2.603 1.00 93.69 86 LEU A C 1
ATOM 698 O O . LEU A 1 86 ? 10.971 -5.034 -2.031 1.00 93.69 86 LEU A O 1
ATOM 702 N N . LEU A 1 87 ? 11.359 -3.869 -3.903 1.00 94.19 87 LEU A N 1
ATOM 703 C CA . LEU A 1 87 ? 10.414 -4.608 -4.744 1.00 94.19 87 LEU A CA 1
ATOM 704 C C . LEU A 1 87 ? 10.713 -6.112 -4.763 1.00 94.19 87 LEU A C 1
ATOM 706 O O . LEU A 1 87 ? 9.802 -6.919 -4.619 1.00 94.19 87 LEU A O 1
ATOM 710 N N . LYS A 1 88 ? 11.989 -6.500 -4.881 1.00 92.06 88 LYS A N 1
ATOM 711 C CA . LYS A 1 88 ? 12.403 -7.912 -4.799 1.00 92.06 88 LYS A CA 1
ATOM 712 C C . LYS A 1 88 ? 12.249 -8.510 -3.402 1.00 92.06 88 LYS A C 1
ATOM 714 O O . LYS A 1 88 ? 12.054 -9.714 -3.290 1.00 92.06 88 LYS A O 1
ATOM 719 N N . ALA A 1 89 ? 12.385 -7.698 -2.355 1.00 91.94 89 ALA A N 1
ATOM 720 C CA . ALA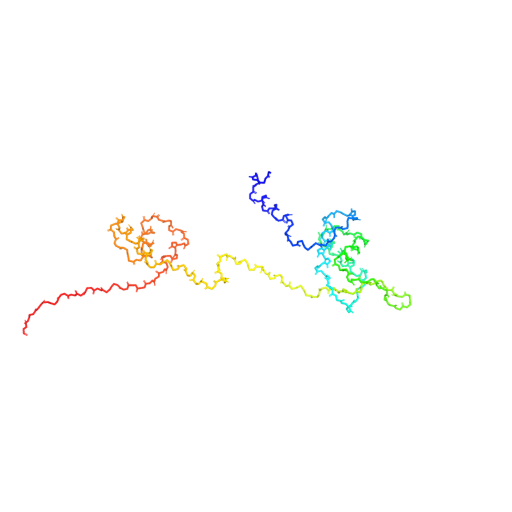 A 1 89 ? 12.153 -8.142 -0.985 1.00 91.94 89 ALA A CA 1
ATOM 721 C C . ALA A 1 89 ? 10.656 -8.365 -0.720 1.00 91.94 89 ALA A C 1
ATOM 723 O O . ALA A 1 89 ? 10.294 -9.330 -0.056 1.00 91.94 89 ALA A O 1
ATOM 724 N N . THR A 1 90 ? 9.789 -7.509 -1.271 1.00 93.31 90 THR A N 1
ATOM 725 C CA . THR A 1 90 ? 8.332 -7.642 -1.160 1.00 93.31 90 THR A CA 1
ATOM 726 C C . THR A 1 90 ? 7.782 -8.777 -2.022 1.00 93.31 90 THR A C 1
ATOM 728 O O . THR A 1 90 ? 6.887 -9.478 -1.564 1.00 93.31 90 THR A O 1
ATOM 731 N N . PHE A 1 91 ? 8.334 -8.990 -3.222 1.00 92.94 91 PHE A N 1
ATOM 732 C CA . PHE A 1 91 ? 7.906 -10.036 -4.156 1.00 92.94 91 PHE A CA 1
ATOM 733 C C . PHE A 1 91 ? 9.082 -10.939 -4.571 1.00 92.94 91 PHE A C 1
ATOM 735 O O . PHE A 1 91 ? 9.682 -10.746 -5.637 1.00 92.94 91 PHE A O 1
ATOM 742 N N . PRO A 1 92 ? 9.435 -11.949 -3.755 1.00 90.69 92 PRO A N 1
ATOM 743 C CA . PRO A 1 92 ? 10.584 -12.821 -4.013 1.00 90.69 92 PRO A CA 1
ATOM 744 C C . PRO A 1 92 ? 10.478 -13.630 -5.311 1.00 90.69 92 PRO A C 1
ATOM 746 O O . PRO A 1 92 ? 11.498 -14.017 -5.884 1.00 90.69 92 PRO A O 1
ATOM 749 N N . GLN A 1 93 ? 9.257 -13.882 -5.792 1.00 89.56 93 GLN A N 1
ATOM 750 C CA . GLN A 1 93 ? 9.012 -14.654 -7.014 1.00 89.56 93 GLN A CA 1
ATOM 751 C C . GLN A 1 93 ? 9.224 -13.842 -8.301 1.00 89.56 93 GLN A C 1
ATOM 753 O O . GLN A 1 93 ? 9.285 -14.415 -9.396 1.00 89.56 93 GLN A O 1
ATOM 758 N N . VAL A 1 94 ? 9.391 -12.519 -8.192 1.00 92.81 94 VAL A N 1
ATOM 759 C CA . VAL A 1 94 ? 9.597 -11.640 -9.343 1.00 92.81 94 VAL A CA 1
ATOM 760 C C . VAL A 1 94 ? 10.948 -11.885 -9.999 1.00 92.81 94 VAL A C 1
ATOM 762 O O . VAL A 1 94 ? 12.009 -11.841 -9.372 1.00 92.81 94 VAL A O 1
ATOM 765 N N . LYS A 1 95 ? 10.929 -12.048 -11.324 1.00 92.31 95 LYS A N 1
ATOM 766 C CA . LYS A 1 95 ? 12.137 -12.257 -12.135 1.00 92.31 95 LYS A CA 1
ATOM 767 C C . LYS A 1 95 ? 12.355 -11.096 -13.092 1.00 92.31 95 LYS A C 1
ATOM 769 O O . LYS A 1 95 ? 11.422 -10.564 -13.686 1.00 92.31 95 LYS A O 1
ATOM 774 N N . ALA A 1 96 ? 13.613 -10.698 -13.267 1.00 92.00 96 ALA A N 1
ATOM 775 C CA . ALA A 1 96 ? 13.973 -9.709 -14.274 1.00 92.00 96 ALA A CA 1
ATOM 776 C C . ALA A 1 96 ? 13.990 -10.366 -15.658 1.00 92.00 96 ALA A C 1
ATOM 778 O O . ALA A 1 96 ? 14.673 -11.370 -15.860 1.00 92.00 96 ALA A O 1
ATOM 779 N N . ARG A 1 97 ? 13.279 -9.775 -16.616 1.00 92.56 97 ARG A N 1
ATOM 780 C CA . ARG A 1 97 ? 13.281 -10.194 -18.021 1.00 92.56 97 ARG A CA 1
ATOM 781 C C . ARG A 1 97 ? 13.569 -9.005 -18.927 1.00 92.56 97 ARG A C 1
ATOM 783 O O . ARG A 1 97 ? 13.415 -7.851 -18.527 1.00 92.56 97 ARG A O 1
ATOM 790 N N . ARG A 1 98 ? 14.007 -9.284 -20.151 1.00 92.69 98 ARG A N 1
ATOM 791 C CA . ARG A 1 98 ? 14.149 -8.284 -21.210 1.00 92.69 98 ARG A CA 1
ATOM 792 C C . ARG A 1 98 ? 13.250 -8.706 -22.365 1.00 92.69 98 ARG A C 1
ATOM 794 O O . ARG A 1 98 ? 13.447 -9.788 -22.908 1.00 92.69 98 ARG A O 1
ATOM 801 N N . LEU A 1 99 ? 12.250 -7.890 -22.685 1.00 89.88 99 LEU A N 1
ATOM 802 C CA . LEU A 1 99 ? 11.203 -8.216 -23.657 1.00 89.88 99 LEU A CA 1
ATOM 803 C C . LEU A 1 99 ? 11.194 -7.202 -24.799 1.00 89.88 99 LEU A C 1
ATOM 805 O O . LEU A 1 99 ? 11.427 -6.020 -24.563 1.00 89.88 99 LEU A O 1
ATOM 809 N N . GLY A 1 100 ? 10.916 -7.664 -26.019 1.00 90.44 100 GLY A N 1
ATOM 810 C CA . GLY A 1 100 ? 10.782 -6.840 -27.226 1.00 90.44 100 GLY A CA 1
ATOM 811 C C . GLY A 1 100 ? 11.766 -7.210 -28.340 1.00 90.44 100 GLY A C 1
ATOM 812 O O . GLY A 1 100 ? 12.761 -7.900 -28.111 1.00 90.44 100 GLY A O 1
ATOM 813 N N . ASN A 1 101 ? 11.491 -6.717 -29.546 1.00 90.44 101 ASN A N 1
ATOM 814 C CA . ASN A 1 101 ? 12.253 -7.024 -30.758 1.00 90.44 101 ASN A CA 1
ATOM 815 C C . ASN A 1 101 ? 13.666 -6.417 -30.730 1.00 90.44 101 ASN A C 1
ATOM 817 O O . ASN A 1 101 ? 13.970 -5.528 -29.929 1.00 90.44 101 ASN A O 1
ATOM 821 N N . ARG A 1 102 ? 14.546 -6.894 -31.620 1.00 90.31 102 ARG A N 1
ATOM 822 C CA . ARG A 1 102 ? 15.929 -6.410 -31.750 1.00 90.31 102 ARG A CA 1
ATOM 823 C C . ARG A 1 102 ? 15.956 -4.876 -31.828 1.00 90.31 102 ARG A C 1
ATOM 825 O O . ARG A 1 102 ? 15.357 -4.290 -32.719 1.00 90.31 102 ARG A O 1
ATOM 832 N N . GLY A 1 103 ? 16.651 -4.239 -30.883 1.00 89.69 103 GLY A N 1
ATOM 833 C CA . GLY A 1 103 ? 16.785 -2.776 -30.795 1.00 89.69 103 GLY A CA 1
ATOM 834 C C . GLY A 1 103 ? 15.697 -2.053 -29.989 1.00 89.69 103 GLY A C 1
ATOM 835 O O . GLY A 1 103 ? 15.911 -0.911 -29.604 1.00 89.69 103 GLY A O 1
ATOM 836 N N . GLN A 1 104 ? 14.582 -2.711 -29.661 1.00 87.94 104 GLN A N 1
ATOM 837 C CA . GLN A 1 104 ? 13.472 -2.126 -28.889 1.00 87.94 104 GLN A CA 1
ATOM 838 C C . GLN A 1 104 ? 13.232 -2.825 -27.543 1.00 87.94 104 GLN A C 1
ATOM 840 O O . GLN A 1 104 ? 12.287 -2.497 -26.828 1.00 87.94 104 GLN A O 1
ATOM 845 N N . SER A 1 105 ? 14.068 -3.800 -27.176 1.00 90.19 105 SER A N 1
ATOM 846 C CA . SER A 1 105 ? 13.831 -4.597 -25.977 1.00 90.19 105 SER A CA 1
ATOM 847 C C . SER A 1 105 ? 13.969 -3.774 -24.688 1.00 90.19 105 SER A C 1
ATOM 849 O O . SER A 1 105 ? 15.037 -3.209 -24.427 1.00 90.19 105 SER A O 1
ATOM 851 N N . ARG A 1 106 ? 12.934 -3.778 -23.842 1.00 91.75 106 ARG A N 1
ATOM 852 C CA . ARG A 1 106 ? 12.874 -3.073 -22.551 1.00 91.75 106 ARG A CA 1
ATOM 853 C C . ARG A 1 106 ? 13.073 -4.041 -21.386 1.00 91.75 106 ARG A C 1
ATOM 855 O O . ARG A 1 106 ? 12.867 -5.247 -21.516 1.00 91.75 106 ARG A O 1
ATOM 862 N N . TYR A 1 107 ? 13.507 -3.511 -20.245 1.00 94.56 107 TYR A N 1
ATOM 863 C CA . TYR A 1 107 ? 13.605 -4.285 -19.011 1.00 94.56 107 TYR A CA 1
ATOM 864 C C . TYR A 1 107 ? 12.244 -4.364 -18.338 1.00 94.56 107 TYR A C 1
ATOM 866 O O . TYR A 1 107 ? 11.601 -3.338 -18.122 1.00 94.56 107 TYR A O 1
ATOM 874 N N . CYS A 1 108 ? 11.864 -5.569 -17.938 1.00 93.56 108 CYS A N 1
ATOM 875 C CA . CYS A 1 108 ? 10.591 -5.844 -17.299 1.00 93.56 108 CYS A CA 1
ATOM 876 C C . CYS A 1 108 ? 10.782 -6.712 -16.047 1.00 93.56 108 CYS A C 1
ATOM 878 O O . CYS A 1 108 ? 11.812 -7.380 -15.871 1.00 93.56 108 CYS A O 1
ATOM 880 N N . PHE A 1 109 ? 9.785 -6.688 -15.176 1.00 95.50 109 PHE A N 1
ATOM 881 C CA . PHE A 1 109 ? 9.609 -7.626 -14.077 1.00 95.50 109 PHE A CA 1
ATOM 882 C C . PHE A 1 109 ? 8.480 -8.588 -14.447 1.00 95.50 109 PHE A C 1
ATOM 884 O O . PHE A 1 109 ? 7.386 -8.149 -14.784 1.00 95.50 109 PHE A O 1
ATOM 891 N N . SER A 1 110 ? 8.757 -9.891 -14.462 1.00 94.56 110 SER A N 1
ATOM 892 C CA . SER A 1 110 ? 7.736 -10.935 -14.630 1.00 94.56 110 SER A CA 1
ATOM 893 C C . SER A 1 110 ? 7.307 -11.469 -13.275 1.00 94.56 110 SER A C 1
ATOM 895 O O . SER A 1 110 ? 8.171 -11.585 -12.398 1.00 94.56 110 SER A O 1
ATOM 897 N N . GLY A 1 111 ? 6.048 -11.873 -13.142 1.00 92.62 111 GLY A N 1
ATOM 898 C CA . GLY A 1 111 ? 5.505 -12.351 -11.870 1.00 92.62 111 GLY A CA 1
ATOM 899 C C . GLY A 1 111 ? 4.731 -11.290 -11.088 1.00 92.62 111 GLY A C 1
ATOM 900 O O . GLY A 1 111 ? 4.368 -11.547 -9.947 1.00 92.62 111 GLY A O 1
ATOM 901 N N . ILE A 1 112 ? 4.519 -10.103 -11.670 1.00 93.94 112 ILE A N 1
ATOM 902 C CA . ILE A 1 112 ? 3.747 -9.010 -11.068 1.00 93.94 112 ILE A CA 1
ATOM 903 C C . ILE A 1 112 ? 2.890 -8.289 -12.103 1.00 93.94 112 ILE A C 1
ATOM 905 O O . ILE A 1 112 ? 3.255 -8.207 -13.286 1.00 93.94 112 ILE A O 1
ATOM 909 N N . ARG A 1 113 ? 1.799 -7.689 -11.630 1.00 93.06 113 ARG A N 1
ATOM 910 C CA . ARG A 1 113 ? 0.970 -6.729 -12.369 1.00 93.06 113 ARG A CA 1
ATOM 911 C C . ARG A 1 113 ? 0.564 -5.545 -11.493 1.00 93.06 113 ARG A C 1
ATOM 913 O O . ARG A 1 113 ? 0.717 -5.586 -10.273 1.00 93.06 113 ARG A O 1
ATOM 920 N N . ALA A 1 114 ? 0.051 -4.491 -12.125 1.00 91.62 114 ALA A N 1
ATOM 921 C CA . ALA A 1 114 ? -0.610 -3.400 -11.419 1.00 91.62 114 ALA A CA 1
ATOM 922 C C . ALA A 1 114 ? -1.913 -3.902 -10.783 1.00 91.62 114 ALA A C 1
ATOM 924 O O . ALA A 1 114 ? -2.696 -4.603 -11.427 1.00 91.62 114 ALA A O 1
ATOM 925 N N . ARG A 1 115 ? -2.146 -3.535 -9.524 1.00 89.38 115 ARG A N 1
ATOM 926 C CA . ARG A 1 115 ? -3.323 -3.957 -8.770 1.00 89.38 115 ARG A CA 1
ATOM 927 C C . ARG A 1 115 ? -4.570 -3.260 -9.311 1.00 89.38 115 ARG A C 1
ATOM 929 O O . ARG A 1 115 ? -4.736 -2.056 -9.139 1.00 89.38 115 ARG A O 1
ATOM 936 N N . GLY A 1 116 ? -5.457 -4.025 -9.946 1.00 77.38 116 GLY A N 1
ATOM 937 C CA . GLY A 1 116 ? -6.682 -3.495 -10.563 1.00 77.38 116 GLY A CA 1
ATOM 938 C C . GLY A 1 116 ? -7.852 -3.293 -9.593 1.00 77.38 116 GLY A C 1
ATOM 939 O O . GLY A 1 116 ? -8.769 -2.532 -9.889 1.00 77.38 116 GLY A O 1
ATOM 940 N N . HIS A 1 117 ? -7.833 -3.957 -8.433 1.00 60.09 117 HIS A N 1
ATOM 941 C CA . HIS A 1 117 ? -8.929 -3.908 -7.468 1.00 60.09 117 HIS A CA 1
ATOM 942 C C . HIS A 1 117 ? -8.398 -3.862 -6.032 1.00 60.09 117 HIS A C 1
ATOM 944 O O . HIS A 1 117 ? -7.912 -4.854 -5.481 1.00 60.09 117 HIS A O 1
ATOM 950 N N . MET A 1 118 ? -8.502 -2.692 -5.403 1.00 60.31 118 MET A N 1
ATOM 951 C CA . MET A 1 118 ? -8.340 -2.578 -3.960 1.00 60.31 118 MET A CA 1
ATOM 952 C C . MET A 1 118 ? -9.601 -3.155 -3.318 1.00 60.31 118 MET A C 1
ATOM 954 O O . MET A 1 118 ? -10.663 -2.541 -3.372 1.00 60.31 118 MET A O 1
ATOM 958 N N . THR A 1 119 ? -9.503 -4.345 -2.724 1.00 59.75 119 THR A N 1
ATOM 959 C CA . THR A 1 119 ? -10.541 -4.822 -1.806 1.00 59.75 119 THR A CA 1
ATOM 960 C C . THR A 1 119 ? -10.700 -3.762 -0.729 1.00 59.75 119 THR A C 1
ATOM 962 O O . THR A 1 119 ? -9.719 -3.447 -0.046 1.00 59.75 119 THR A O 1
ATOM 965 N N . VAL A 1 120 ? -11.895 -3.181 -0.611 1.00 68.44 120 VAL A N 1
ATOM 966 C CA . VAL A 1 120 ? -12.186 -2.258 0.484 1.00 68.44 120 VAL A CA 1
ATOM 967 C C . VAL A 1 120 ? -11.790 -2.959 1.782 1.00 68.44 120 VAL A C 1
ATOM 969 O O . VAL A 1 120 ? -12.168 -4.119 1.967 1.00 68.44 120 VAL A O 1
ATOM 972 N N . PRO A 1 121 ? -10.953 -2.338 2.631 1.00 63.75 121 PRO A N 1
ATOM 973 C CA . PRO A 1 121 ? -10.652 -2.931 3.918 1.00 63.75 121 PRO A CA 1
ATOM 974 C C . PRO A 1 121 ? -11.991 -3.091 4.628 1.00 63.75 121 PRO A C 1
ATOM 976 O O . PRO A 1 121 ? -12.672 -2.101 4.900 1.00 63.75 121 PRO A O 1
ATOM 979 N N . SER A 1 122 ? -12.408 -4.338 4.859 1.00 61.00 122 SER A N 1
ATOM 980 C CA . SER A 1 122 ? -13.524 -4.584 5.755 1.00 61.00 122 SER A CA 1
ATOM 981 C C . SER A 1 122 ? -13.092 -3.994 7.081 1.00 61.00 122 SER A C 1
ATOM 983 O O . SER A 1 122 ? -12.026 -4.357 7.592 1.00 61.00 122 SER A O 1
ATOM 985 N N . LEU A 1 123 ? -13.876 -3.051 7.600 1.00 59.75 123 LEU A N 1
ATOM 986 C CA . LEU A 1 123 ? -13.681 -2.604 8.966 1.00 59.75 123 LEU A CA 1
ATOM 987 C C . LEU A 1 123 ? -13.607 -3.878 9.810 1.00 59.75 123 LEU A C 1
ATOM 989 O O . LEU A 1 123 ? -14.514 -4.708 9.677 1.00 59.75 123 LEU A O 1
ATOM 993 N N . PRO A 1 124 ? -12.534 -4.096 10.597 1.00 61.06 124 PRO A N 1
ATOM 994 C CA . PRO A 1 124 ? -12.617 -5.103 11.632 1.00 61.06 124 PRO A CA 1
ATOM 995 C C . PRO A 1 124 ? -13.884 -4.744 12.388 1.00 61.06 124 PRO A C 1
ATOM 997 O O . PRO A 1 124 ? -14.013 -3.607 12.855 1.00 61.06 124 PRO A O 1
ATOM 1000 N N . LEU A 1 125 ? -14.862 -5.651 12.378 1.00 57.38 125 LEU A N 1
ATOM 1001 C CA . LEU A 1 125 ? -16.036 -5.479 13.201 1.00 57.38 125 LEU A CA 1
ATOM 1002 C C . LEU A 1 125 ? -15.446 -5.425 14.603 1.00 57.38 125 LEU A C 1
ATOM 1004 O O . LEU A 1 125 ? -14.989 -6.438 15.134 1.00 57.38 125 LEU A O 1
ATOM 1008 N N . ILE A 1 126 ? -15.335 -4.220 15.159 1.00 53.72 126 ILE A N 1
ATOM 1009 C CA . ILE A 1 126 ? -15.175 -4.076 16.588 1.00 53.72 126 ILE A CA 1
ATOM 1010 C C . ILE A 1 126 ? -16.529 -4.556 17.071 1.00 53.72 126 ILE A C 1
ATOM 1012 O O . ILE A 1 126 ? -17.478 -3.788 17.182 1.00 53.72 126 ILE A O 1
ATOM 1016 N N . HIS A 1 127 ? -16.627 -5.866 17.256 1.00 46.88 127 HIS A N 1
ATOM 1017 C CA . HIS A 1 127 ? -17.467 -6.426 18.272 1.00 46.88 127 HIS A CA 1
ATOM 1018 C C . HIS A 1 127 ? -16.976 -5.726 19.541 1.00 46.88 127 HIS A C 1
ATOM 1020 O O . HIS A 1 127 ? -16.036 -6.164 20.211 1.00 46.88 127 HIS A O 1
ATOM 1026 N N . THR A 1 128 ? -17.578 -4.563 19.834 1.00 39.91 128 THR A N 1
ATOM 1027 C CA . THR A 1 128 ? -17.959 -4.234 21.202 1.00 39.91 128 THR A CA 1
ATOM 1028 C C . THR A 1 128 ? -18.335 -5.563 21.790 1.00 39.91 128 THR A C 1
ATOM 1030 O O . THR A 1 128 ? -19.165 -6.238 21.197 1.00 39.91 128 THR A O 1
ATOM 1033 N N . THR A 1 129 ? -17.605 -5.979 22.813 1.00 39.69 129 THR A N 1
ATOM 1034 C CA . THR A 1 129 ? -17.891 -7.141 23.638 1.00 39.69 129 THR A CA 1
ATOM 1035 C C . THR A 1 129 ? -19.376 -7.180 23.992 1.00 39.69 129 THR A C 1
ATOM 1037 O O . THR A 1 129 ? -19.777 -6.728 25.052 1.00 39.69 129 THR A O 1
ATOM 1040 N N . GLU A 1 130 ? -20.151 -7.700 23.056 1.00 40.81 130 GLU A N 1
ATOM 1041 C CA . GLU A 1 130 ? -21.471 -8.288 23.122 1.00 40.81 130 GLU A CA 1
ATOM 1042 C C . GLU A 1 130 ? -21.244 -9.696 22.590 1.00 40.81 130 GLU A C 1
ATOM 1044 O O . GLU A 1 130 ? -21.597 -10.052 21.474 1.00 40.81 130 GLU A O 1
ATOM 1049 N N . VAL A 1 131 ? -20.464 -10.400 23.409 1.00 39.56 131 VAL A N 1
ATOM 1050 C CA . VAL A 1 131 ? -20.281 -11.841 23.512 1.00 39.56 131 VAL A CA 1
ATOM 1051 C C . VAL A 1 131 ? -21.276 -12.635 22.655 1.00 39.56 131 VAL A C 1
ATOM 1053 O O . VAL A 1 131 ? -22.451 -12.696 22.985 1.00 39.56 131 VAL A O 1
ATOM 1056 N N . ALA A 1 132 ? -20.789 -13.271 21.592 1.00 44.69 132 ALA A N 1
ATOM 1057 C CA . ALA A 1 132 ? -21.377 -14.466 20.977 1.00 44.69 132 ALA A CA 1
ATOM 1058 C C . ALA A 1 132 ? -20.278 -15.067 20.079 1.00 44.69 132 ALA A C 1
ATOM 1060 O O . ALA A 1 132 ? -19.760 -14.386 19.201 1.00 44.69 132 ALA A O 1
ATOM 1061 N N . ASP A 1 133 ? -19.739 -16.263 20.301 1.00 35.66 133 ASP A N 1
ATOM 1062 C CA . ASP A 1 133 ? -20.473 -17.524 20.291 1.00 35.66 133 ASP A CA 1
ATOM 1063 C C . ASP A 1 133 ? -19.644 -18.584 21.054 1.00 35.66 133 ASP A C 1
ATOM 1065 O O . ASP A 1 133 ? -18.765 -19.262 20.516 1.00 35.66 133 ASP A O 1
ATOM 1069 N N . SER A 1 134 ? -19.856 -18.662 22.362 1.00 39.88 134 SER A N 1
ATOM 1070 C CA . SER A 1 134 ? -19.967 -19.956 23.027 1.00 39.88 134 SER A CA 1
ATOM 1071 C C . SER A 1 134 ? -21.449 -20.106 23.317 1.00 39.88 134 SER A C 1
ATOM 1073 O O . SER A 1 134 ? -22.073 -19.128 23.717 1.00 39.88 134 SER A O 1
ATOM 1075 N N . GLU A 1 135 ? -21.985 -21.286 23.039 1.00 45.59 135 GLU A N 1
ATOM 1076 C CA . GLU A 1 135 ? -23.397 -21.680 23.045 1.00 45.59 135 GLU A CA 1
ATOM 1077 C C . GLU A 1 135 ? -24.062 -21.606 24.439 1.00 45.59 135 GLU A C 1
ATOM 1079 O O . GLU A 1 135 ? -24.723 -22.544 24.874 1.00 45.59 135 GLU A O 1
ATOM 1084 N N . ASP A 1 136 ? -23.903 -20.488 25.139 1.00 39.12 136 ASP A N 1
ATOM 1085 C CA . ASP A 1 136 ? -24.526 -20.172 26.411 1.00 39.12 136 ASP A CA 1
ATOM 1086 C C . ASP A 1 136 ? -25.296 -18.861 26.215 1.00 39.12 136 ASP A C 1
ATOM 1088 O O . ASP A 1 136 ? -24.724 -17.771 26.167 1.00 39.12 136 ASP A O 1
ATOM 1092 N N . GLU A 1 137 ? -26.614 -18.979 26.045 1.00 46.34 137 GLU A N 1
ATOM 1093 C CA . GLU A 1 137 ? -27.569 -17.875 26.138 1.00 46.34 137 GLU A CA 1
ATOM 1094 C C . GLU A 1 137 ? -27.531 -17.246 27.547 1.00 46.34 137 GLU A C 1
ATOM 1096 O O . GLU A 1 137 ? -28.484 -17.353 28.319 1.00 46.34 137 GLU A O 1
ATOM 1101 N N . ASP A 1 138 ? -26.471 -16.518 27.894 1.00 43.41 138 ASP A N 1
ATOM 1102 C CA . ASP A 1 138 ? -26.522 -15.527 28.970 1.00 43.41 138 ASP A CA 1
ATOM 1103 C C . ASP A 1 138 ? -27.228 -14.281 28.424 1.00 43.41 138 ASP A C 1
ATOM 1105 O O . ASP A 1 138 ? -26.677 -13.191 28.249 1.00 43.41 138 ASP A O 1
ATOM 1109 N N . SER A 1 139 ? -28.525 -14.460 28.170 1.00 46.00 139 SER A N 1
ATOM 1110 C CA . SER A 1 139 ? -29.482 -13.399 28.421 1.00 46.00 139 SER A CA 1
ATOM 1111 C C . SER A 1 139 ? -29.083 -12.730 29.7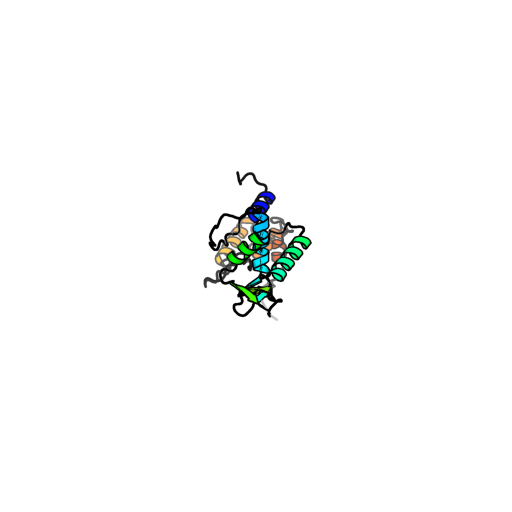40 1.00 46.00 139 SER A C 1
ATOM 1113 O O . SER A 1 139 ? -28.922 -13.389 30.767 1.00 46.00 139 SER A O 1
ATOM 1115 N N . LEU A 1 140 ? -28.931 -11.406 29.750 1.00 52.66 140 LEU A N 1
ATOM 1116 C CA . LEU A 1 140 ? -28.991 -10.641 30.996 1.00 52.66 140 LEU A CA 1
ATOM 1117 C C . LEU A 1 140 ? -30.439 -10.671 31.509 1.00 52.66 140 LEU A C 1
ATOM 1119 O O . LEU A 1 140 ? -31.051 -9.632 31.756 1.00 52.66 140 LEU A O 1
ATOM 1123 N N . ASP A 1 141 ? -31.009 -11.866 31.634 1.00 54.81 141 ASP A N 1
ATOM 1124 C CA . ASP A 1 141 ? -32.192 -12.114 32.413 1.00 54.81 141 ASP A CA 1
ATOM 1125 C C . ASP A 1 141 ? -31.726 -11.901 33.847 1.00 54.81 141 ASP A C 1
ATOM 1127 O O . ASP A 1 141 ? -31.114 -12.761 34.487 1.00 54.81 141 ASP A O 1
ATOM 1131 N N . VAL A 1 142 ? -31.902 -10.670 34.336 1.00 57.59 142 VAL A N 1
ATOM 1132 C CA . VAL A 1 142 ? -31.867 -10.417 35.769 1.00 57.59 142 VAL A CA 1
ATOM 1133 C C . VAL A 1 142 ? -32.857 -11.413 36.332 1.00 57.59 142 VAL A C 1
ATOM 1135 O O . VAL A 1 142 ? -34.061 -11.194 36.204 1.00 57.59 142 VAL A O 1
ATOM 1138 N N . SER A 1 143 ? -32.337 -12.516 36.888 1.00 69.62 143 SER A N 1
ATOM 1139 C CA . SER A 1 143 ? -33.163 -13.619 37.356 1.00 69.62 143 SER A CA 1
ATOM 1140 C C . SER A 1 143 ? -34.353 -13.016 38.098 1.00 69.62 143 SER A C 1
ATOM 1142 O O . SER A 1 143 ? -34.133 -12.149 38.956 1.00 69.62 143 SER A O 1
ATOM 1144 N N . PRO A 1 144 ? -35.602 -13.408 37.799 1.00 74.50 144 PRO A N 1
ATOM 1145 C CA . PRO A 1 144 ? -36.780 -12.839 38.451 1.00 74.50 144 PRO A CA 1
ATOM 1146 C C . PRO A 1 144 ? -36.653 -12.828 39.985 1.00 74.50 144 PRO A C 1
ATOM 1148 O O . PRO A 1 144 ? -37.173 -11.943 40.664 1.00 74.50 144 PRO A O 1
ATOM 1151 N N . ALA A 1 145 ? -35.867 -13.760 40.539 1.00 77.00 145 ALA A N 1
ATOM 1152 C CA . ALA A 1 145 ? -35.454 -13.780 41.936 1.00 77.00 145 ALA A CA 1
ATOM 1153 C C . ALA A 1 145 ? -34.635 -12.544 42.367 1.00 77.00 145 ALA A C 1
ATOM 1155 O O . ALA A 1 145 ? -34.954 -11.933 43.385 1.00 77.00 145 ALA A O 1
ATOM 1156 N N . ALA A 1 146 ? -33.613 -12.142 41.610 1.00 80.62 146 ALA A N 1
ATOM 1157 C CA . ALA A 1 146 ? -32.810 -10.950 41.886 1.00 80.62 146 ALA A CA 1
ATOM 1158 C C . ALA A 1 146 ? -33.649 -9.665 41.791 1.00 80.62 146 ALA A C 1
ATOM 1160 O O . ALA A 1 146 ? -33.563 -8.811 42.677 1.00 80.62 146 ALA A O 1
ATOM 1161 N N . SER A 1 147 ? -34.522 -9.565 40.783 1.00 82.88 147 SER A N 1
ATOM 1162 C CA . SER A 1 147 ? -35.472 -8.450 40.652 1.00 82.88 147 SER A CA 1
ATOM 1163 C C . SER A 1 147 ? -36.391 -8.348 41.879 1.00 82.88 147 SER A C 1
ATOM 1165 O O . SER A 1 147 ? -36.527 -7.275 42.473 1.00 82.88 147 SER A O 1
ATOM 1167 N N . ASN A 1 148 ? -36.929 -9.480 42.344 1.00 84.12 148 ASN A N 1
ATOM 1168 C CA . ASN A 1 148 ? -37.771 -9.538 43.540 1.00 84.12 148 ASN A CA 1
ATOM 1169 C C . ASN A 1 148 ? -37.020 -9.146 44.819 1.00 84.12 148 ASN A C 1
ATOM 1171 O O . ASN A 1 148 ? -37.564 -8.404 45.638 1.00 84.12 148 ASN A O 1
ATOM 1175 N N . VAL A 1 149 ? -35.772 -9.590 44.998 1.00 87.12 149 VAL A N 1
ATOM 1176 C CA . VAL A 1 149 ? -34.951 -9.211 46.163 1.00 87.12 149 VAL A CA 1
ATOM 1177 C C . VAL A 1 149 ? -34.707 -7.700 46.193 1.00 87.12 149 VAL A C 1
ATOM 1179 O O . VAL A 1 149 ? -34.863 -7.070 47.243 1.00 87.12 149 VAL A O 1
ATOM 1182 N N . ILE A 1 150 ? -34.382 -7.101 45.045 1.00 88.06 150 ILE A N 1
ATOM 1183 C CA . ILE A 1 150 ? -34.165 -5.652 44.937 1.00 88.06 150 ILE A CA 1
ATOM 1184 C C . ILE A 1 150 ? -35.470 -4.890 45.215 1.00 88.06 150 ILE A C 1
ATOM 1186 O O . ILE A 1 150 ? -35.464 -3.919 45.976 1.00 88.06 150 ILE A O 1
ATOM 1190 N N . CYS A 1 151 ? -36.601 -5.359 44.683 1.00 86.62 151 CYS A N 1
ATOM 1191 C CA . CYS A 1 151 ? -37.914 -4.762 44.938 1.00 86.62 151 CYS A CA 1
ATOM 1192 C C . CYS A 1 151 ? -38.331 -4.866 46.415 1.00 86.62 151 CYS A C 1
ATOM 1194 O O . CYS A 1 151 ? -38.857 -3.902 46.977 1.00 86.62 151 CYS A O 1
ATOM 1196 N N . GLN A 1 152 ? -38.052 -5.986 47.089 1.00 87.44 152 GLN A N 1
ATOM 1197 C CA . GLN A 1 152 ? -38.317 -6.153 48.524 1.00 87.44 152 GLN A CA 1
ATOM 1198 C C . GLN A 1 152 ? -37.454 -5.228 49.388 1.00 87.44 152 GLN A C 1
ATOM 1200 O O . GLN A 1 152 ? -37.954 -4.638 50.349 1.00 87.44 152 GLN A O 1
ATOM 1205 N N . TRP A 1 153 ? -36.168 -5.084 49.055 1.00 90.81 153 TRP A N 1
ATOM 1206 C CA . TRP A 1 153 ? -35.285 -4.130 49.726 1.00 90.81 153 TRP A CA 1
ATOM 1207 C C . TRP A 1 153 ? -35.800 -2.697 49.567 1.00 90.81 153 TRP A C 1
ATOM 1209 O O . TRP A 1 153 ? -35.977 -1.992 50.564 1.00 90.81 153 TRP A O 1
ATOM 1219 N N . ALA A 1 154 ? -36.123 -2.296 48.337 1.00 89.56 154 ALA A N 1
ATOM 1220 C CA . ALA A 1 154 ? -36.662 -0.972 48.057 1.00 89.56 154 ALA A CA 1
ATOM 1221 C C . ALA A 1 154 ? -37.990 -0.736 48.789 1.00 89.56 154 ALA A C 1
ATOM 1223 O O . ALA A 1 154 ? -38.215 0.350 49.323 1.00 89.56 154 ALA A O 1
ATOM 1224 N N . SER A 1 155 ? -38.830 -1.769 48.899 1.00 87.12 155 SER A N 1
ATOM 1225 C CA . SER A 1 155 ? -40.117 -1.650 49.582 1.00 87.12 155 SER A CA 1
ATOM 1226 C C . SER A 1 155 ? -39.974 -1.370 51.075 1.00 87.12 155 SER A C 1
ATOM 1228 O O . SER A 1 155 ? -40.745 -0.597 51.643 1.00 87.12 155 SER A O 1
ATOM 1230 N N . LYS A 1 156 ? -38.942 -1.937 51.711 1.00 87.19 156 LYS A N 1
ATOM 1231 C CA . LYS A 1 156 ? -38.595 -1.626 53.104 1.00 87.19 156 LYS A CA 1
ATOM 1232 C C . LYS A 1 156 ? -38.012 -0.223 53.257 1.00 87.19 156 LYS A C 1
ATOM 1234 O O . LYS A 1 156 ? -38.296 0.436 54.250 1.00 87.19 156 LYS A O 1
ATOM 1239 N N . LEU A 1 157 ? -37.203 0.226 52.297 1.00 88.81 157 LEU A N 1
ATOM 1240 C CA . LEU A 1 157 ? -36.529 1.523 52.361 1.00 88.81 157 LEU A CA 1
ATOM 1241 C C . LEU A 1 157 ? -37.498 2.697 52.157 1.00 88.81 157 LEU A C 1
ATOM 1243 O O . LEU A 1 157 ? -37.421 3.688 52.878 1.00 88.81 157 LEU A O 1
ATOM 1247 N N . PHE A 1 158 ? -38.417 2.575 51.197 1.00 85.56 158 PHE A N 1
ATOM 1248 C CA . PHE A 1 158 ? -39.350 3.642 50.822 1.00 85.56 158 PHE A CA 1
ATOM 1249 C C . PHE A 1 158 ? -40.752 3.478 51.425 1.00 85.56 158 PHE A C 1
ATOM 1251 O O . PHE A 1 158 ? -41.609 4.326 51.199 1.00 85.56 158 PHE A O 1
ATOM 1258 N N . SER A 1 159 ? -40.993 2.410 52.198 1.00 85.88 159 SER A N 1
ATOM 1259 C CA . SER A 1 159 ? -42.314 2.069 52.757 1.00 85.88 159 SER A CA 1
ATOM 1260 C C . SER A 1 159 ? -43.427 1.988 51.698 1.00 85.88 159 SER A C 1
ATOM 1262 O O . SER A 1 159 ? -44.585 2.290 51.983 1.00 85.88 159 SER A O 1
ATOM 1264 N N . GLN A 1 160 ? -43.079 1.583 50.471 1.00 81.00 160 GLN A N 1
ATOM 1265 C CA . GLN A 1 160 ? -44.003 1.409 49.346 1.00 81.00 160 GLN A CA 1
ATOM 1266 C C . GLN A 1 160 ? -43.756 0.081 48.626 1.00 81.00 160 GLN A C 1
ATOM 1268 O O . GLN A 1 160 ? -42.600 -0.279 48.450 1.00 81.00 160 GLN A O 1
ATOM 1273 N N . PRO A 1 161 ? -44.788 -0.658 48.187 1.00 82.00 161 PRO A N 1
ATOM 1274 C CA . PRO A 1 161 ? -44.587 -1.923 47.488 1.00 82.00 161 PRO A CA 1
ATOM 1275 C C . PRO A 1 161 ? -44.146 -1.705 46.033 1.00 82.00 161 PRO A C 1
ATOM 1277 O O . PRO A 1 161 ? -44.799 -0.981 45.284 1.00 82.00 161 PRO A O 1
ATOM 1280 N N . PHE A 1 162 ? -43.080 -2.388 45.610 1.00 85.56 162 PHE A N 1
ATOM 1281 C CA . PHE A 1 162 ? -42.649 -2.439 44.208 1.00 85.56 162 PHE A CA 1
ATOM 1282 C C . PHE A 1 162 ? -42.828 -3.855 43.649 1.00 85.56 162 PHE A C 1
ATOM 1284 O O . PHE A 1 162 ? -42.324 -4.815 44.230 1.00 85.56 162 PHE A O 1
ATOM 1291 N N . THR A 1 163 ? -43.533 -3.986 42.523 1.00 80.44 163 THR A N 1
ATOM 1292 C CA . THR A 1 163 ? -43.777 -5.273 41.837 1.00 80.44 163 THR A CA 1
ATOM 1293 C C . THR A 1 163 ? -42.809 -5.536 40.682 1.00 80.44 163 THR A C 1
ATOM 1295 O O . THR A 1 163 ? -42.732 -6.656 40.193 1.00 80.44 163 THR A O 1
ATOM 1298 N N . SER A 1 164 ? -42.059 -4.519 40.244 1.00 81.44 164 SER A N 1
ATOM 1299 C CA . SER A 1 164 ? -41.091 -4.623 39.152 1.00 81.44 164 SER A CA 1
ATOM 1300 C C . SER A 1 164 ? -39.974 -3.592 39.299 1.00 81.44 164 SER A C 1
ATOM 1302 O O . SER A 1 164 ? -40.195 -2.468 39.766 1.00 81.44 164 SER A O 1
ATOM 1304 N N . ILE A 1 165 ? -38.777 -3.952 38.828 1.00 85.38 165 ILE A N 1
ATOM 1305 C CA . ILE A 1 165 ? -37.610 -3.065 38.769 1.00 85.38 165 ILE A CA 1
ATOM 1306 C C . ILE A 1 165 ? -37.887 -1.815 37.916 1.00 85.38 165 ILE A C 1
ATOM 1308 O O . ILE A 1 165 ? -37.352 -0.743 38.198 1.00 85.38 165 ILE A O 1
ATOM 1312 N N . ALA A 1 166 ? -38.784 -1.921 36.928 1.00 83.12 166 ALA A N 1
ATOM 1313 C CA . ALA A 1 166 ? -39.209 -0.800 36.094 1.00 83.12 166 ALA A CA 1
ATOM 1314 C C . ALA A 1 166 ? -39.993 0.252 36.900 1.00 83.12 166 ALA A C 1
ATOM 1316 O O . ALA A 1 166 ? -39.751 1.451 36.757 1.00 83.12 166 ALA A O 1
ATOM 1317 N N . LEU A 1 167 ? -40.888 -0.179 37.800 1.00 82.44 167 LEU A N 1
ATOM 1318 C CA . LEU A 1 167 ? -41.629 0.721 38.695 1.00 82.44 167 LEU A CA 1
ATOM 1319 C C . LEU A 1 167 ? -40.704 1.384 39.718 1.00 82.44 167 LEU A C 1
ATOM 1321 O O . LEU A 1 167 ? -40.827 2.585 39.964 1.00 82.44 167 LEU A O 1
ATOM 1325 N N . LEU A 1 168 ? -39.738 0.632 40.256 1.00 87.88 168 LEU A N 1
ATOM 1326 C CA . LEU A 1 168 ? -38.698 1.194 41.116 1.00 87.88 168 LEU A CA 1
ATOM 1327 C C . LEU A 1 168 ? -37.875 2.255 40.368 1.00 87.88 168 LEU A C 1
ATOM 1329 O O . LEU A 1 168 ? -37.668 3.350 40.890 1.00 87.88 168 LEU A O 1
ATOM 1333 N N . GLY A 1 169 ? -37.460 1.976 39.130 1.00 85.00 169 GLY A N 1
ATOM 1334 C CA . GLY A 1 169 ? -36.737 2.927 38.284 1.00 85.00 169 GLY A CA 1
ATOM 1335 C C . GLY A 1 169 ? -37.519 4.224 38.058 1.00 85.00 169 GLY A C 1
ATOM 1336 O O . GLY A 1 169 ? -36.983 5.313 38.267 1.00 85.00 169 GLY A O 1
ATOM 1337 N N . LYS A 1 170 ? -38.813 4.119 37.729 1.00 82.44 170 LYS A N 1
ATOM 1338 C CA . LYS A 1 170 ? -39.711 5.277 37.567 1.00 82.44 170 LYS A CA 1
ATOM 1339 C C . LYS A 1 170 ? -39.849 6.084 38.867 1.00 82.44 170 LYS A C 1
ATOM 1341 O O . LYS A 1 170 ? -39.762 7.311 38.828 1.00 82.44 170 LYS A O 1
ATOM 1346 N N . TYR A 1 171 ? -39.986 5.420 40.018 1.00 83.06 171 TYR A N 1
ATOM 1347 C CA . TYR A 1 171 ? -40.078 6.078 41.329 1.00 83.06 171 TYR A CA 1
ATOM 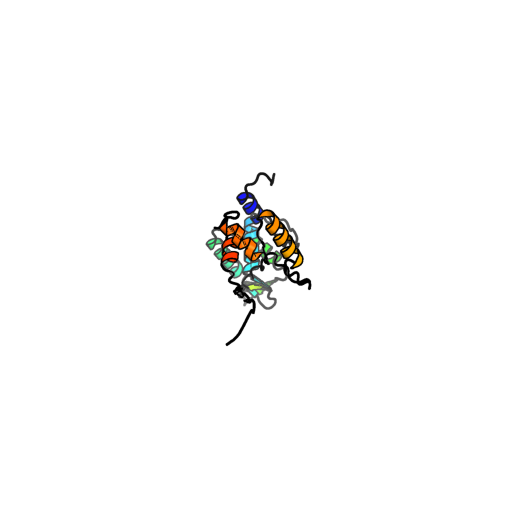1348 C C . TYR A 1 171 ? -38.793 6.829 41.712 1.00 83.06 171 TYR A C 1
ATOM 1350 O O . TYR A 1 171 ? -38.854 7.941 42.246 1.00 83.06 171 TYR A O 1
ATOM 1358 N N . LEU A 1 172 ? -37.625 6.252 41.419 1.00 86.81 172 LEU A N 1
ATOM 1359 C CA . LEU A 1 172 ? -36.330 6.884 41.685 1.00 86.81 172 LEU A CA 1
ATOM 1360 C C . LEU A 1 172 ? -36.122 8.146 40.838 1.00 86.81 172 LEU A C 1
ATOM 1362 O O . LEU A 1 172 ? -35.600 9.142 41.342 1.00 86.81 172 LEU A O 1
ATOM 1366 N N . ILE A 1 173 ? -36.570 8.125 39.581 1.00 84.56 173 ILE A N 1
ATOM 1367 C CA . ILE A 1 173 ? -36.525 9.289 38.687 1.00 84.56 173 ILE A CA 1
ATOM 1368 C C . ILE A 1 173 ? -37.514 10.366 39.162 1.00 84.56 173 ILE A C 1
ATOM 1370 O O . ILE A 1 173 ? -37.144 11.534 39.256 1.00 84.56 173 ILE A O 1
ATOM 1374 N N . ALA A 1 174 ? -38.744 9.982 39.525 1.00 80.94 174 ALA A N 1
ATOM 1375 C CA . ALA A 1 174 ? -39.790 10.915 39.956 1.00 80.94 174 ALA A CA 1
ATOM 1376 C C . ALA A 1 174 ? -39.441 11.673 41.251 1.00 80.94 174 ALA A C 1
ATOM 1378 O O . ALA A 1 174 ? -39.775 12.847 41.389 1.00 80.94 174 ALA A O 1
ATOM 1379 N N . ASN A 1 175 ? -38.734 11.025 42.181 1.00 80.94 175 ASN A N 1
ATOM 1380 C CA . ASN A 1 175 ? -38.300 11.634 43.442 1.00 80.94 175 ASN A CA 1
ATOM 1381 C C . ASN A 1 175 ? -36.889 12.257 43.376 1.00 80.94 175 ASN A C 1
ATOM 1383 O O . ASN A 1 175 ? -36.318 12.590 44.413 1.00 80.94 175 ASN A O 1
ATOM 1387 N N . ASN A 1 176 ? -36.323 12.432 42.173 1.00 80.69 176 ASN A N 1
ATOM 1388 C CA . ASN A 1 176 ? -34.989 13.005 41.932 1.00 80.69 176 ASN A CA 1
ATOM 1389 C C . ASN A 1 176 ? -33.823 12.268 42.627 1.00 80.69 176 ASN A C 1
ATOM 1391 O O . ASN A 1 176 ? -32.781 12.868 42.891 1.00 80.69 176 ASN A O 1
ATOM 1395 N N . TYR A 1 177 ? -33.953 10.965 42.901 1.00 78.81 177 TYR A N 1
ATOM 1396 C CA . TYR A 1 177 ? -32.841 10.149 43.412 1.00 78.81 177 TYR A CA 1
ATOM 1397 C C . TYR A 1 177 ? -31.817 9.794 42.321 1.00 78.81 177 TYR A C 1
ATOM 1399 O O . TYR A 1 177 ? -30.691 9.409 42.632 1.00 78.81 177 TYR A O 1
ATOM 1407 N N . VAL A 1 178 ? -32.194 9.927 41.044 1.00 77.56 178 VAL A N 1
ATOM 1408 C CA . VAL A 1 178 ? -31.343 9.698 39.866 1.00 77.56 178 VAL A CA 1
ATOM 1409 C C . VAL A 1 178 ? -31.485 10.880 38.906 1.00 77.56 178 VAL A C 1
ATOM 1411 O O . VAL A 1 178 ? -32.548 11.493 38.820 1.00 77.56 178 VAL A O 1
ATOM 1414 N N . SER A 1 179 ? -30.420 11.216 38.173 1.00 74.06 179 SER A N 1
ATOM 1415 C CA . SER A 1 179 ? -30.439 12.295 37.185 1.00 74.06 179 SER A CA 1
ATOM 1416 C C . SER A 1 179 ? -31.410 11.987 36.040 1.00 74.06 179 SER A C 1
ATOM 1418 O O . SER A 1 179 ? -31.202 11.083 35.232 1.00 74.06 179 SER A O 1
ATOM 1420 N N . SER A 1 180 ? -32.462 12.799 35.937 1.00 66.56 180 SER A N 1
ATOM 1421 C CA . SER A 1 180 ? -33.507 12.690 34.912 1.00 66.56 180 SER A CA 1
ATOM 1422 C C . SER A 1 180 ? -33.023 12.983 33.484 1.00 66.56 180 SER A C 1
ATOM 1424 O O . SER A 1 180 ? -33.725 12.672 32.532 1.00 66.56 180 SER A O 1
ATOM 1426 N N . ASN A 1 181 ? -31.813 13.530 33.319 1.00 68.44 181 ASN A N 1
ATOM 1427 C CA . ASN A 1 181 ? -31.213 13.855 32.018 1.00 68.44 181 ASN A CA 1
ATOM 1428 C C . ASN A 1 181 ? -30.331 12.727 31.433 1.00 68.44 181 ASN A C 1
ATOM 1430 O O . ASN A 1 181 ? -29.569 12.954 30.496 1.00 68.44 181 ASN A O 1
ATOM 1434 N N . SER A 1 182 ? -30.357 11.524 32.014 1.00 76.12 182 SER A N 1
ATOM 1435 C CA . SER A 1 182 ? -29.597 10.373 31.510 1.00 76.12 182 SER A CA 1
ATOM 1436 C C . SER A 1 182 ? -30.393 9.601 30.458 1.00 76.12 182 SER A C 1
ATOM 1438 O O . SER A 1 182 ? -31.589 9.381 30.638 1.00 76.12 182 SER A O 1
ATOM 1440 N N . LEU A 1 183 ? -29.722 9.110 29.408 1.00 70.88 183 LEU A N 1
ATOM 1441 C CA . LEU A 1 183 ? -30.304 8.222 28.387 1.00 70.88 183 LEU A CA 1
ATOM 1442 C C . LEU A 1 183 ? -31.070 7.047 29.027 1.00 70.88 183 LEU A C 1
ATOM 1444 O O . LEU A 1 183 ? -32.157 6.695 28.587 1.00 70.88 183 LEU A O 1
ATOM 1448 N N . ASN A 1 184 ? -30.550 6.518 30.139 1.00 74.69 184 ASN A N 1
ATOM 1449 C CA . ASN A 1 184 ? -31.162 5.418 30.884 1.00 74.69 184 ASN A CA 1
ATOM 1450 C C . ASN A 1 184 ? -32.505 5.813 31.519 1.00 74.69 184 ASN A C 1
ATOM 1452 O O . ASN A 1 184 ? -33.429 5.006 31.566 1.00 74.69 184 ASN A O 1
ATOM 1456 N N . ALA A 1 185 ? -32.627 7.056 31.996 1.00 70.88 185 ALA A N 1
ATOM 1457 C CA . ALA A 1 185 ? -33.870 7.565 32.568 1.00 70.88 185 ALA A CA 1
ATOM 1458 C C . ALA A 1 185 ? -34.948 7.717 31.485 1.00 70.88 185 ALA A C 1
ATOM 1460 O O . ALA A 1 185 ? -36.104 7.367 31.715 1.00 70.88 185 ALA A O 1
ATOM 1461 N N . PHE A 1 186 ? -34.559 8.162 30.287 1.00 71.50 186 PHE A N 1
ATOM 1462 C CA . PHE A 1 186 ? -35.465 8.239 29.141 1.00 71.50 186 PHE A CA 1
ATOM 1463 C C . PHE A 1 186 ? -35.964 6.860 28.703 1.00 71.50 186 PHE A C 1
ATOM 1465 O O . PHE A 1 186 ? -37.164 6.705 28.488 1.00 71.50 186 PHE A O 1
ATOM 1472 N N . THR A 1 187 ? -35.094 5.848 28.641 1.00 76.81 187 THR A N 1
ATOM 1473 C CA . THR A 1 187 ? -35.493 4.474 28.288 1.00 76.81 187 THR A CA 1
ATOM 1474 C C . THR A 1 187 ? -36.502 3.893 29.283 1.00 76.81 187 THR A C 1
ATOM 1476 O O . THR A 1 187 ? -37.505 3.319 28.874 1.00 76.81 187 THR A O 1
ATOM 1479 N N . VAL A 1 188 ? -36.295 4.101 30.589 1.00 76.88 188 VAL A N 1
ATOM 1480 C CA . VAL A 1 188 ? -37.212 3.618 31.642 1.00 76.88 188 VAL A CA 1
ATOM 1481 C C . VAL A 1 188 ? -38.567 4.338 31.614 1.00 76.88 188 VAL A C 1
ATOM 1483 O O . VAL A 1 188 ? -39.595 3.738 31.930 1.00 76.88 188 VAL A O 1
ATOM 1486 N N . LEU A 1 189 ? -38.596 5.621 31.244 1.00 72.75 189 LEU A N 1
ATOM 1487 C CA . LEU A 1 189 ? -39.839 6.387 31.106 1.00 72.75 189 LEU A CA 1
ATOM 1488 C C . LEU A 1 189 ? -40.601 6.057 29.814 1.00 72.75 189 LEU A C 1
ATOM 1490 O O . LEU A 1 189 ? -41.827 6.125 29.816 1.00 72.75 189 LEU A O 1
ATOM 1494 N N . ALA A 1 190 ? -39.893 5.700 28.739 1.00 65.62 190 ALA A N 1
ATOM 1495 C CA . ALA A 1 190 ? -40.477 5.343 27.445 1.00 65.62 190 ALA A CA 1
ATOM 1496 C C . ALA A 1 190 ? -41.111 3.940 27.423 1.00 65.62 190 ALA A C 1
ATOM 1498 O O . ALA A 1 190 ? -41.923 3.652 26.543 1.00 65.62 190 ALA A O 1
ATOM 1499 N N . ASP A 1 191 ? -40.764 3.082 28.385 1.00 62.06 191 ASP A N 1
ATOM 1500 C CA . ASP A 1 191 ? -41.317 1.737 28.503 1.00 62.06 191 ASP A CA 1
ATOM 1501 C C . ASP A 1 191 ? -42.766 1.780 29.031 1.00 62.06 191 ASP A C 1
ATOM 1503 O O . ASP A 1 191 ? -43.040 1.845 30.241 1.00 62.06 191 ASP A O 1
ATOM 1507 N N . HIS A 1 192 ? -43.714 1.816 28.094 1.00 52.81 192 HIS A N 1
ATOM 1508 C CA . HIS A 1 192 ? -45.148 1.682 28.333 1.00 52.81 192 HIS A CA 1
ATOM 1509 C C . HIS A 1 192 ? -45.558 0.205 28.260 1.00 52.81 192 HIS A C 1
ATOM 1511 O O . HIS A 1 192 ? -46.124 -0.237 27.263 1.00 52.81 192 HIS A O 1
ATOM 1517 N N . SER A 1 193 ? -45.337 -0.546 29.343 1.00 41.84 193 SER A N 1
ATOM 1518 C CA . SER A 1 193 ? -46.145 -1.743 29.602 1.00 41.84 193 SER A CA 1
ATOM 1519 C C . SER A 1 193 ? -47.508 -1.300 30.161 1.00 41.84 193 SER A C 1
ATOM 1521 O O . SER A 1 193 ? -47.533 -0.588 31.174 1.00 41.84 193 SER A O 1
ATOM 1523 N N . PRO A 1 194 ? -48.640 -1.630 29.513 1.00 40.91 194 PRO A N 1
ATOM 1524 C CA . PRO A 1 194 ? -49.964 -1.278 29.997 1.00 40.91 194 PRO A CA 1
ATOM 1525 C C . PRO A 1 194 ? -50.412 -2.305 31.039 1.00 40.91 194 PRO A C 1
ATOM 1527 O O . PRO A 1 194 ? -51.102 -3.262 30.708 1.00 40.91 194 PRO A O 1
ATOM 1530 N N . ASP A 1 195 ? -50.066 -2.094 32.306 1.00 36.62 195 ASP A N 1
ATOM 1531 C CA . ASP A 1 195 ? -50.770 -2.777 33.391 1.00 36.62 195 ASP A CA 1
ATOM 1532 C C . ASP A 1 195 ? -51.980 -1.930 33.789 1.00 36.62 195 ASP A C 1
ATOM 1534 O O . ASP A 1 195 ? -51.907 -0.993 34.588 1.00 36.62 195 ASP A O 1
ATOM 1538 N N . THR A 1 196 ? -53.109 -2.245 33.155 1.00 35.44 196 THR A N 1
ATOM 1539 C CA . THR A 1 196 ? -54.450 -1.909 33.637 1.00 35.44 196 THR A CA 1
ATOM 1540 C C . THR A 1 196 ? -54.581 -2.322 35.106 1.00 35.44 196 THR A C 1
ATOM 1542 O O . THR A 1 196 ? -54.396 -3.501 35.410 1.00 35.44 196 THR A O 1
ATOM 1545 N N . PRO A 1 197 ? -54.935 -1.407 36.024 1.00 39.00 197 PRO A N 1
ATOM 1546 C CA . PRO A 1 197 ? -55.368 -1.804 37.350 1.00 39.00 197 PRO A CA 1
ATOM 1547 C C . PRO A 1 197 ? -56.783 -2.369 37.204 1.00 39.00 197 PRO A C 1
ATOM 1549 O O . PRO A 1 197 ? -57.714 -1.628 36.890 1.00 39.00 197 PRO A O 1
ATOM 1552 N N . ASP A 1 198 ? -56.942 -3.680 37.380 1.00 31.38 198 ASP A N 1
ATOM 1553 C CA . ASP A 1 198 ? -58.268 -4.277 37.511 1.00 31.38 198 ASP A CA 1
ATOM 1554 C C . ASP A 1 198 ? -58.865 -3.788 38.837 1.00 31.38 198 ASP A C 1
ATOM 1556 O O . ASP A 1 198 ? -58.434 -4.150 39.937 1.00 31.38 198 ASP A O 1
ATOM 1560 N N . SER A 1 199 ? -59.781 -2.833 38.708 1.00 37.56 199 SER A N 1
ATOM 1561 C CA . SER A 1 199 ? -60.544 -2.256 39.799 1.00 37.56 199 SER A CA 1
ATOM 1562 C C . SER A 1 199 ? -61.424 -3.323 40.440 1.00 37.56 199 SER A C 1
ATOM 1564 O O . SER A 1 199 ? -62.290 -3.893 39.793 1.00 37.56 199 SER A O 1
ATOM 1566 N N . GLN A 1 200 ? -61.254 -3.478 41.752 1.00 33.34 200 GLN A N 1
ATOM 1567 C CA . GLN A 1 200 ? -62.340 -3.626 42.724 1.00 33.34 200 GLN A CA 1
ATOM 1568 C C . GLN A 1 200 ? -63.438 -4.644 42.366 1.00 33.34 200 GLN A C 1
ATOM 1570 O O . GLN A 1 200 ? -64.484 -4.304 41.820 1.00 33.34 200 GLN A O 1
ATOM 1575 N N . ALA A 1 201 ? -63.256 -5.879 42.835 1.00 35.44 201 ALA A N 1
ATOM 1576 C CA . ALA A 1 201 ? -64.385 -6.748 43.140 1.00 35.44 201 ALA A CA 1
ATOM 1577 C C . ALA A 1 201 ? -65.186 -6.132 44.306 1.00 35.44 201 ALA A C 1
ATOM 1579 O O . ALA A 1 201 ? -64.718 -6.102 45.447 1.00 35.44 201 ALA A O 1
ATOM 1580 N N . GLU A 1 202 ? -66.371 -5.601 43.999 1.00 37.81 202 GLU A N 1
ATOM 1581 C CA . GLU A 1 202 ? -67.383 -5.222 44.988 1.00 37.81 202 GLU A CA 1
ATOM 1582 C C . GLU A 1 202 ? -67.866 -6.438 45.803 1.00 37.81 202 GLU A C 1
ATOM 1584 O O . GLU A 1 202 ? -67.926 -7.556 45.280 1.00 37.81 202 GLU A O 1
ATOM 1589 N N . PRO A 1 203 ? -68.254 -6.241 47.077 1.00 40.78 203 PRO A N 1
ATOM 1590 C CA . PRO A 1 203 ? -68.858 -7.281 47.891 1.00 40.78 203 PRO A CA 1
ATOM 1591 C C . PRO A 1 203 ? -70.353 -7.413 47.566 1.00 40.78 203 PRO A C 1
ATOM 1593 O O . PRO A 1 203 ? -71.088 -6.432 47.502 1.00 40.78 203 PRO A O 1
ATOM 1596 N N . ALA A 1 204 ? -70.817 -8.649 47.405 1.00 45.16 204 ALA A N 1
ATOM 1597 C CA . ALA A 1 204 ? -72.230 -8.965 47.265 1.00 45.16 204 ALA A CA 1
ATOM 1598 C C . ALA A 1 204 ? -72.897 -9.089 48.646 1.00 45.16 204 ALA A C 1
ATOM 1600 O O . ALA A 1 204 ? -72.714 -10.108 49.300 1.00 45.16 204 ALA A O 1
ATOM 1601 N N . GLU A 1 205 ? -73.701 -8.098 49.041 1.00 41.47 205 GLU A N 1
ATOM 1602 C CA . GLU A 1 205 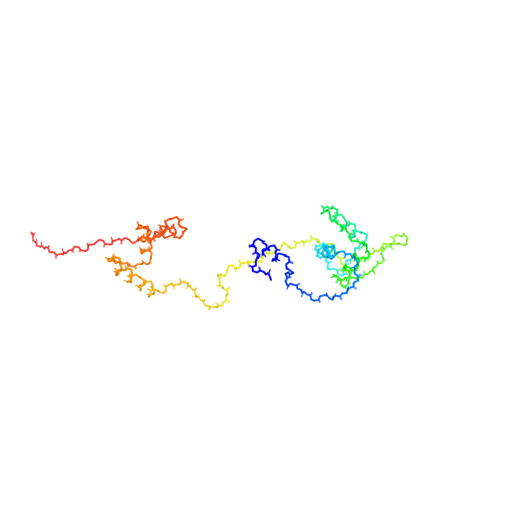? -74.855 -8.205 49.961 1.00 41.47 205 GLU A CA 1
ATOM 1603 C C . GLU A 1 205 ? -75.816 -7.040 49.631 1.00 41.47 205 GLU A C 1
ATOM 1605 O O . GLU A 1 205 ? -75.362 -5.911 49.514 1.00 41.47 205 GLU A O 1
ATOM 1610 N N . GLY A 1 206 ? -77.133 -7.150 49.435 1.00 38.00 206 GLY A N 1
ATOM 1611 C CA . GLY A 1 206 ? -78.099 -8.245 49.428 1.00 38.00 206 GLY A CA 1
ATOM 1612 C C . GLY A 1 206 ? -79.523 -7.673 49.218 1.00 38.00 206 GLY A C 1
ATOM 1613 O O . GLY A 1 206 ? -79.714 -6.462 49.229 1.00 38.00 206 GLY A O 1
ATOM 1614 N N . GLY A 1 207 ? -80.525 -8.553 49.079 1.00 39.38 207 GLY A N 1
ATOM 1615 C CA . GLY A 1 207 ? -81.888 -8.319 49.594 1.00 39.38 207 GLY A CA 1
ATOM 1616 C C . GLY A 1 207 ? -82.954 -7.617 48.726 1.00 39.38 207 GLY A C 1
ATOM 1617 O O . GLY A 1 207 ? -82.966 -6.403 48.611 1.00 39.38 207 GLY A O 1
ATOM 1618 N N . PHE A 1 208 ? -83.932 -8.426 48.290 1.00 39.06 208 PHE A N 1
ATOM 1619 C CA . PHE A 1 208 ? -85.390 -8.178 48.198 1.00 39.06 208 PHE A CA 1
ATOM 1620 C C . PHE A 1 208 ? -85.963 -6.912 47.524 1.00 39.06 208 PHE A C 1
ATOM 1622 O O . PHE A 1 208 ? -85.911 -5.815 48.075 1.00 39.06 208 PHE A O 1
ATOM 1629 N N . ALA A 1 209 ? -86.759 -7.148 46.472 1.00 41.91 209 ALA A N 1
ATOM 1630 C CA . ALA A 1 209 ? -88.204 -6.867 46.447 1.00 41.91 209 ALA A CA 1
ATOM 1631 C C . ALA A 1 209 ? -88.898 -7.795 45.437 1.00 41.91 209 ALA A C 1
ATOM 1633 O O . ALA A 1 209 ? -88.334 -7.979 44.336 1.00 41.91 209 ALA A O 1
#

InterPro domains:
  IPR003150 DNA-binding RFX-type winged-helix domain [PF02257] (39-115)
  IPR003150 DNA-binding RFX-type winged-helix domain [PS51526] (41-116)
  IPR036388 Winged helix-like DNA-binding domain superfamily [G3DSA:1.10.10.10] (42-115)
  IPR036390 Winged helix DNA-binding domain superfamily [SSF46785] (43-114)
  IPR039779 RFX-like DNA-binding protein [PTHR12619] (4-194)